Protein AF-A0A3C0GD48-F1 (afdb_monomer)

Structure (mmCIF, N/CA/C/O backbone):
data_AF-A0A3C0GD48-F1
#
_entry.id   AF-A0A3C0GD48-F1
#
loop_
_atom_site.group_PDB
_atom_site.id
_atom_site.type_symbol
_atom_site.label_atom_id
_atom_site.label_alt_id
_atom_site.label_comp_id
_atom_site.label_asym_id
_atom_site.label_entity_id
_atom_site.label_seq_id
_atom_site.pdbx_PDB_ins_code
_atom_site.Cartn_x
_atom_site.Cartn_y
_atom_site.Cartn_z
_atom_site.occupancy
_atom_site.B_iso_or_equiv
_atom_site.auth_seq_id
_atom_site.auth_comp_id
_atom_site.auth_asym_id
_atom_site.auth_atom_id
_atom_site.pdbx_PDB_model_num
ATOM 1 N N . PHE A 1 1 ? -8.382 -28.183 21.526 1.00 62.62 1 PHE A N 1
ATOM 2 C CA . PHE A 1 1 ? -8.428 -29.283 20.544 1.00 62.62 1 PHE A CA 1
ATOM 3 C C . PHE A 1 1 ? -9.349 -28.889 19.391 1.00 62.62 1 PHE A C 1
ATOM 5 O O . PHE A 1 1 ? -8.840 -28.713 18.294 1.00 62.62 1 PHE A O 1
ATOM 12 N N . GLU A 1 2 ? -10.616 -28.561 19.672 1.00 75.81 2 GLU A N 1
ATOM 13 C CA . GLU A 1 2 ? -11.624 -28.081 18.698 1.00 75.81 2 GLU A CA 1
ATOM 14 C C . GLU A 1 2 ? -11.234 -26.837 17.870 1.00 75.81 2 GLU A C 1
ATOM 16 O O . GLU A 1 2 ? -11.480 -26.785 16.671 1.00 75.81 2 GLU A O 1
ATOM 21 N N . GLU A 1 3 ? -10.543 -25.851 18.458 1.00 70.19 3 GLU A N 1
ATOM 22 C CA . GLU A 1 3 ? -10.067 -24.643 17.744 1.00 70.19 3 GLU A CA 1
ATOM 23 C C . GLU A 1 3 ? -9.173 -24.933 16.521 1.00 70.19 3 GLU A C 1
ATOM 25 O O . GLU A 1 3 ? -9.080 -24.110 15.616 1.00 70.19 3 GLU A O 1
ATOM 30 N N . ARG A 1 4 ? -8.518 -26.103 16.458 1.00 65.56 4 ARG A N 1
ATOM 31 C CA . ARG A 1 4 ? -7.672 -26.491 15.312 1.00 65.56 4 ARG A CA 1
ATOM 32 C C . ARG A 1 4 ? -8.485 -26.863 14.072 1.00 65.56 4 ARG A C 1
ATOM 34 O O . ARG A 1 4 ? -7.939 -26.845 12.975 1.00 65.56 4 ARG A O 1
ATOM 41 N N . PHE A 1 5 ? -9.758 -27.203 14.261 1.00 70.31 5 PHE A N 1
ATOM 42 C CA . PHE A 1 5 ? -10.674 -27.625 13.205 1.00 70.31 5 PHE A CA 1
ATOM 43 C C . PHE A 1 5 ? -11.590 -26.489 12.740 1.00 70.31 5 PHE A C 1
ATOM 45 O O . PHE A 1 5 ? -12.330 -26.658 11.774 1.00 70.31 5 PHE A O 1
ATOM 52 N N . LYS A 1 6 ? -11.523 -25.311 13.380 1.00 71.25 6 LYS A N 1
ATOM 53 C CA . LYS A 1 6 ? -12.196 -24.116 12.870 1.00 71.25 6 LYS A CA 1
ATOM 54 C C . LYS A 1 6 ? -11.474 -23.646 11.601 1.00 71.25 6 LYS A C 1
ATOM 56 O O . LYS A 1 6 ? -10.276 -23.351 11.671 1.00 71.25 6 LYS A O 1
ATOM 61 N N . PRO A 1 7 ? -12.160 -23.557 10.449 1.00 64.62 7 PRO A N 1
ATOM 62 C CA . PRO A 1 7 ? -11.534 -23.093 9.222 1.00 64.62 7 PRO A CA 1
ATOM 63 C C . PRO A 1 7 ? -11.051 -21.650 9.406 1.00 64.62 7 PRO A C 1
ATOM 65 O O . PRO A 1 7 ? -11.834 -20.736 9.665 1.00 64.62 7 PRO A O 1
ATOM 68 N N . LYS A 1 8 ? -9.736 -21.441 9.292 1.00 65.75 8 LYS A N 1
ATOM 69 C CA . LYS A 1 8 ? -9.149 -20.101 9.241 1.00 65.75 8 LYS A CA 1
ATOM 70 C C . LYS A 1 8 ? -9.204 -19.613 7.806 1.00 65.75 8 LYS A C 1
ATOM 72 O O . LYS A 1 8 ? -8.362 -19.973 6.987 1.00 65.75 8 LYS A O 1
ATOM 77 N N . PHE A 1 9 ? -10.213 -18.809 7.507 1.00 78.56 9 PHE A N 1
ATOM 78 C CA . PHE A 1 9 ? -10.343 -18.201 6.194 1.00 78.56 9 PHE A CA 1
ATOM 79 C C . PHE A 1 9 ? -9.390 -17.019 6.054 1.00 78.56 9 PHE A C 1
ATOM 81 O O . PHE A 1 9 ? -9.262 -16.180 6.947 1.00 78.56 9 PHE A O 1
ATOM 88 N N . ARG A 1 10 ? -8.733 -16.956 4.899 1.00 88.25 10 ARG A N 1
ATOM 89 C CA . ARG A 1 10 ? -7.804 -15.885 4.550 1.00 88.25 10 ARG A CA 1
ATOM 90 C C . ARG A 1 10 ? -8.502 -14.532 4.373 1.00 88.25 10 ARG A C 1
ATOM 92 O O . ARG A 1 10 ? -7.868 -13.512 4.613 1.00 88.25 10 ARG A O 1
ATOM 99 N N . ASN A 1 11 ? -9.786 -14.534 3.999 1.00 91.69 11 ASN A N 1
ATOM 100 C CA . ASN A 1 11 ? -10.613 -13.349 3.724 1.00 91.69 11 ASN A CA 1
ATOM 101 C C . ASN A 1 11 ? -9.833 -12.264 2.961 1.00 91.69 11 ASN A C 1
ATOM 103 O O . ASN A 1 11 ? -9.583 -11.195 3.526 1.00 91.69 11 ASN A O 1
ATOM 107 N N . PRO A 1 12 ? -9.362 -12.582 1.743 1.00 94.44 12 PRO A N 1
ATOM 108 C CA . PRO A 1 12 ? -8.548 -11.667 0.962 1.00 94.44 12 PRO A CA 1
ATOM 109 C C . PRO A 1 12 ? -9.347 -10.439 0.523 1.00 94.44 12 PRO A C 1
ATOM 111 O O . PRO A 1 12 ? -10.554 -10.533 0.322 1.00 94.44 12 PRO A O 1
ATOM 114 N N . LEU A 1 13 ? -8.648 -9.310 0.397 1.00 97.31 13 LEU A N 1
ATOM 115 C CA . LEU A 1 13 ? -9.149 -8.095 -0.242 1.00 97.31 13 LEU A CA 1
ATOM 116 C C . LEU A 1 13 ? -8.590 -8.002 -1.656 1.00 97.31 13 LEU A C 1
ATOM 118 O O . LEU A 1 13 ? -7.372 -8.152 -1.832 1.00 97.31 13 LEU A O 1
ATOM 122 N N . THR A 1 14 ? -9.462 -7.715 -2.623 1.00 97.94 14 THR A N 1
ATOM 123 C CA . THR A 1 14 ? -9.112 -7.587 -4.041 1.00 97.94 14 THR A CA 1
ATOM 124 C C . THR A 1 14 ? -8.002 -6.563 -4.250 1.00 97.94 14 THR A C 1
ATOM 126 O O . THR A 1 14 ? -7.945 -5.508 -3.613 1.00 97.94 14 THR A O 1
ATOM 129 N N . THR A 1 15 ? -7.099 -6.868 -5.179 1.00 97.62 15 THR A N 1
ATOM 130 C CA . THR A 1 15 ? -6.137 -5.891 -5.697 1.00 97.62 15 THR A CA 1
ATOM 131 C C . THR A 1 15 ? -6.760 -4.947 -6.722 1.00 97.62 15 THR A C 1
ATOM 133 O O . THR A 1 15 ? -6.123 -3.963 -7.083 1.00 97.62 15 THR A O 1
ATOM 136 N N . GLY A 1 16 ? -7.982 -5.229 -7.195 1.00 96.69 16 GLY A N 1
ATOM 137 C CA . GLY A 1 16 ? -8.631 -4.530 -8.310 1.00 96.69 16 GLY A CA 1
ATOM 138 C C . GLY A 1 16 ? -8.175 -5.036 -9.679 1.00 96.69 16 GLY A C 1
ATOM 139 O O . GLY A 1 16 ? -8.623 -4.547 -10.719 1.00 96.69 16 GLY A O 1
ATOM 140 N N . TRP A 1 17 ? -7.286 -6.030 -9.700 1.00 97.19 17 TRP A N 1
ATOM 141 C CA . TRP A 1 17 ? -6.705 -6.604 -10.903 1.00 97.19 17 TRP A CA 1
ATOM 142 C C . TRP A 1 17 ? -7.050 -8.087 -10.988 1.00 97.19 17 TRP A C 1
ATOM 144 O O . TRP A 1 17 ? -6.350 -8.922 -10.421 1.00 97.19 17 TRP A O 1
ATOM 154 N N . GLY A 1 18 ? -8.092 -8.429 -11.751 1.00 95.31 18 GLY A N 1
ATOM 155 C CA . GLY A 1 18 ? -8.632 -9.795 -11.806 1.00 95.31 18 GLY A CA 1
ATOM 156 C C . GLY A 1 18 ? -7.588 -10.885 -12.079 1.00 95.31 18 GLY A C 1
ATOM 157 O O . GLY A 1 18 ? -7.575 -11.907 -11.401 1.00 95.31 18 GLY A O 1
ATOM 158 N N . ASP A 1 19 ? -6.647 -10.656 -12.998 1.00 94.38 19 ASP A N 1
ATOM 159 C CA . ASP A 1 19 ? -5.568 -11.615 -13.282 1.00 94.38 19 ASP A CA 1
ATOM 160 C C . ASP A 1 19 ? -4.627 -11.842 -12.085 1.00 94.38 19 ASP A C 1
ATOM 162 O O . ASP A 1 19 ? -4.142 -12.957 -11.872 1.00 94.38 19 ASP A O 1
ATOM 166 N N . ILE A 1 20 ? -4.368 -10.798 -11.294 1.00 95.88 20 ILE A N 1
ATOM 167 C CA . ILE A 1 20 ? -3.546 -10.883 -10.082 1.00 95.88 20 ILE A CA 1
ATOM 168 C C . ILE A 1 20 ? -4.358 -11.490 -8.933 1.00 95.88 20 ILE A C 1
ATOM 170 O O . ILE A 1 20 ? -3.842 -12.330 -8.194 1.00 95.88 20 ILE A O 1
ATOM 174 N N . ASP A 1 21 ? -5.639 -11.153 -8.811 1.00 96.38 21 ASP A N 1
ATOM 175 C CA . ASP A 1 21 ? -6.534 -11.765 -7.830 1.00 96.38 21 ASP A CA 1
ATOM 176 C C . ASP A 1 21 ? -6.693 -13.266 -8.079 1.00 96.38 21 ASP A C 1
ATOM 178 O O . ASP A 1 21 ? -6.652 -14.047 -7.135 1.00 96.38 21 ASP A O 1
ATOM 182 N N . ASN A 1 22 ? -6.753 -13.705 -9.337 1.00 94.56 22 ASN A N 1
ATOM 183 C CA . ASN A 1 22 ? -6.833 -15.123 -9.689 1.00 94.56 22 ASN A CA 1
ATOM 184 C C . ASN A 1 22 ? -5.637 -15.925 -9.155 1.00 94.56 22 ASN A C 1
ATOM 186 O O . ASN A 1 22 ? -5.813 -16.980 -8.548 1.00 94.56 22 ASN A O 1
ATOM 190 N N . ILE A 1 23 ? -4.411 -15.422 -9.333 1.00 93.94 23 ILE A N 1
ATOM 191 C CA . ILE A 1 23 ? -3.198 -16.116 -8.860 1.00 93.94 23 ILE A CA 1
ATOM 192 C C . ILE A 1 23 ? -2.978 -15.966 -7.354 1.00 93.94 23 ILE A C 1
ATOM 194 O O . ILE A 1 23 ? -2.245 -16.749 -6.753 1.00 93.94 23 ILE A O 1
ATOM 198 N N . THR A 1 24 ? -3.584 -14.951 -6.743 1.00 94.12 24 THR A N 1
ATOM 199 C CA . THR A 1 24 ? -3.534 -14.724 -5.300 1.00 94.12 24 THR A CA 1
ATOM 200 C C . THR A 1 24 ? -4.777 -15.254 -4.602 1.00 94.12 24 THR A C 1
ATOM 202 O O . THR A 1 24 ? -4.915 -15.010 -3.418 1.00 94.12 24 THR A O 1
ATOM 205 N N . GLY A 1 25 ? -5.687 -15.978 -5.259 1.00 92.31 25 GLY A N 1
ATOM 206 C CA . GLY A 1 25 ? -6.892 -16.518 -4.619 1.00 92.31 25 GLY A CA 1
ATOM 207 C C . GLY A 1 25 ? -7.832 -15.454 -4.035 1.00 92.31 25 GLY A C 1
ATOM 208 O O . GLY A 1 25 ? -8.402 -15.682 -2.971 1.00 92.31 25 GLY A O 1
ATOM 209 N N . GLY A 1 26 ? -7.964 -14.307 -4.703 1.00 93.75 26 GLY A N 1
ATOM 210 C CA . GLY A 1 26 ? -8.869 -13.207 -4.352 1.00 93.75 26 GLY A CA 1
ATOM 211 C C . GLY A 1 26 ? -8.190 -11.932 -3.841 1.00 93.75 26 GLY A C 1
ATOM 212 O O . GLY A 1 26 ? -8.888 -11.036 -3.385 1.00 93.75 26 GLY A O 1
ATOM 213 N N . GLY A 1 27 ? -6.856 -11.846 -3.878 1.00 96.50 27 GLY A N 1
ATOM 214 C CA . GLY A 1 27 ? -6.088 -10.677 -3.439 1.00 96.50 27 GLY A CA 1
ATOM 215 C C . GLY A 1 27 ? -5.260 -10.926 -2.173 1.00 96.50 27 GLY A C 1
ATOM 216 O O . GLY A 1 27 ? -4.761 -12.036 -1.962 1.00 96.50 27 GLY A O 1
ATOM 217 N N . LEU A 1 28 ? -5.061 -9.903 -1.332 1.00 97.69 28 LEU A N 1
ATOM 218 C CA . LEU A 1 28 ? -4.213 -10.001 -0.131 1.00 97.69 28 LEU A CA 1
ATOM 219 C C . LEU A 1 28 ? -5.033 -10.339 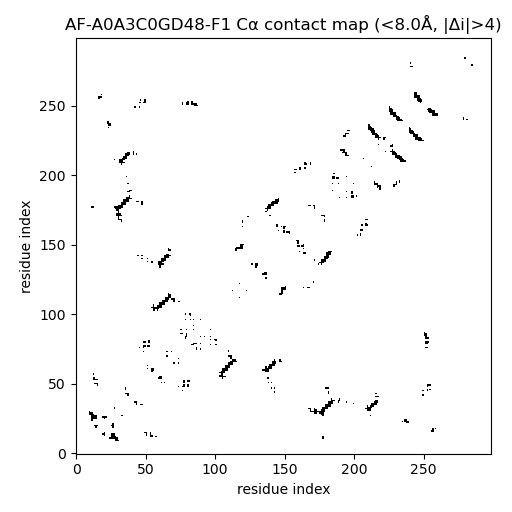1.118 1.00 97.69 28 LEU A C 1
ATOM 221 O O . LEU A 1 28 ? -5.990 -9.651 1.461 1.00 97.69 28 LEU A O 1
ATOM 225 N N . GLY A 1 29 ? -4.628 -11.398 1.811 1.00 96.38 29 GLY A N 1
ATOM 226 C CA . GLY A 1 29 ? -5.294 -11.954 2.980 1.00 96.38 29 GLY A CA 1
ATOM 227 C C . GLY A 1 29 ? -5.144 -11.145 4.261 1.00 96.38 29 GLY A C 1
ATOM 228 O O . GLY A 1 29 ? -4.203 -10.373 4.451 1.00 96.38 29 GLY A O 1
ATOM 229 N N . LYS A 1 30 ? -6.040 -11.413 5.212 1.00 95.62 30 LYS A N 1
ATOM 230 C CA . LYS A 1 30 ? -5.834 -11.051 6.616 1.00 95.62 30 LYS A CA 1
ATOM 231 C C . LYS A 1 30 ? -4.554 -11.682 7.134 1.00 95.62 30 LYS A C 1
ATOM 233 O O . LYS A 1 30 ? -4.262 -12.839 6.832 1.00 95.62 30 LYS A O 1
ATOM 238 N N . SER A 1 31 ? -3.840 -10.949 7.985 1.00 96.00 31 SER A N 1
ATOM 239 C CA . SER A 1 31 ? -2.562 -11.414 8.516 1.00 96.00 31 SER A CA 1
ATOM 240 C C . SER A 1 31 ? -1.547 -11.685 7.412 1.00 96.00 31 SER A C 1
ATOM 242 O O . SER A 1 31 ? -0.773 -12.622 7.540 1.00 96.00 31 SER A O 1
ATOM 244 N N . GLU A 1 32 ? -1.542 -10.902 6.333 1.00 97.12 32 GLU A N 1
ATOM 245 C CA . GLU A 1 32 ? -0.528 -10.968 5.278 1.00 97.12 32 GLU A CA 1
ATOM 246 C C . GLU A 1 32 ? 0.117 -9.602 5.057 1.00 97.12 32 GLU A C 1
ATOM 248 O O . GLU A 1 32 ? -0.478 -8.561 5.343 1.00 97.12 32 GLU A O 1
ATOM 253 N N . LEU A 1 33 ? 1.362 -9.624 4.584 1.00 97.56 33 LEU A N 1
ATOM 254 C CA . LEU A 1 33 ? 2.123 -8.443 4.196 1.00 97.56 33 LEU A CA 1
ATOM 255 C C . LEU A 1 33 ? 2.364 -8.457 2.686 1.00 97.56 33 LEU A C 1
ATOM 257 O O . LEU A 1 33 ? 3.066 -9.331 2.169 1.00 97.56 33 LEU A O 1
ATOM 261 N N . GLY A 1 34 ? 1.812 -7.458 2.005 1.00 97.25 34 GLY A N 1
ATOM 262 C CA . GLY A 1 34 ? 2.058 -7.174 0.600 1.00 97.25 34 GLY A CA 1
ATOM 263 C C . GLY A 1 34 ? 3.087 -6.058 0.422 1.00 97.25 34 GLY A C 1
ATOM 264 O O . GLY A 1 34 ? 3.049 -5.047 1.129 1.00 97.25 34 GLY A O 1
ATOM 265 N N . VAL A 1 35 ? 4.009 -6.221 -0.527 1.00 95.50 35 VAL A N 1
ATOM 266 C CA . VAL A 1 35 ? 5.072 -5.243 -0.803 1.00 95.50 35 VAL A CA 1
ATOM 267 C C . VAL A 1 35 ? 5.097 -4.869 -2.280 1.00 95.50 35 VAL A C 1
ATOM 269 O O . VAL A 1 35 ? 5.270 -5.723 -3.150 1.00 95.50 35 VAL A O 1
ATOM 272 N N . VAL A 1 36 ? 4.987 -3.567 -2.545 1.00 94.56 36 VAL A N 1
ATOM 273 C CA . VAL A 1 36 ? 5.149 -2.973 -3.876 1.00 94.56 36 VAL A CA 1
ATOM 274 C C . VAL A 1 36 ? 6.575 -2.468 -4.035 1.00 94.56 36 VAL A C 1
ATOM 276 O O . VAL A 1 36 ? 7.013 -1.574 -3.312 1.00 94.56 36 VAL A O 1
ATOM 279 N N . ILE A 1 37 ? 7.313 -2.989 -5.006 1.00 91.88 37 ILE A N 1
ATOM 280 C CA . ILE A 1 37 ? 8.680 -2.540 -5.271 1.00 91.88 37 ILE A CA 1
ATOM 281 C C . ILE A 1 37 ? 8.705 -1.688 -6.533 1.00 91.88 37 ILE A C 1
ATOM 283 O O . ILE A 1 37 ? 8.339 -2.149 -7.606 1.00 91.88 37 ILE A O 1
ATOM 287 N N . ALA A 1 38 ? 9.162 -0.442 -6.450 1.00 89.31 38 ALA A N 1
ATOM 288 C CA . ALA A 1 38 ? 9.305 0.369 -7.659 1.00 89.31 38 ALA A CA 1
ATOM 289 C C . ALA A 1 38 ? 10.412 1.423 -7.530 1.00 89.31 38 ALA A C 1
ATOM 291 O O . ALA A 1 38 ? 10.677 1.923 -6.426 1.00 89.31 38 ALA A O 1
ATOM 292 N N . PRO A 1 39 ? 11.032 1.839 -8.645 1.00 85.56 39 PRO A N 1
ATOM 293 C CA . PRO A 1 39 ? 11.998 2.920 -8.637 1.00 85.56 39 PRO A CA 1
ATOM 294 C C . PRO A 1 39 ? 11.311 4.248 -8.300 1.00 85.56 39 PRO A C 1
ATOM 296 O O . PRO A 1 39 ? 10.079 4.380 -8.236 1.00 85.56 39 PRO A O 1
ATOM 299 N N . THR A 1 40 ? 12.110 5.265 -8.004 1.00 82.38 40 THR A N 1
ATOM 300 C CA . THR A 1 40 ? 11.603 6.625 -7.793 1.00 82.38 40 THR A CA 1
ATOM 301 C C . THR A 1 40 ? 10.888 7.121 -9.051 1.00 82.38 40 THR A C 1
ATOM 303 O O . THR A 1 40 ? 11.334 6.884 -10.171 1.00 82.38 40 THR A O 1
ATOM 306 N N . GLY A 1 41 ? 9.731 7.763 -8.877 1.00 81.38 41 GLY A N 1
ATOM 307 C CA . GLY A 1 41 ? 8.925 8.252 -9.999 1.00 81.38 41 GLY A CA 1
ATOM 308 C C . GLY A 1 41 ? 8.194 7.172 -10.812 1.00 81.38 41 GLY A C 1
ATOM 309 O O . GLY A 1 41 ? 7.688 7.488 -11.885 1.00 81.38 41 GLY A O 1
ATOM 310 N N . ALA A 1 42 ? 8.120 5.923 -10.334 1.00 82.50 42 ALA A N 1
ATOM 311 C CA . ALA A 1 42 ? 7.260 4.868 -10.896 1.00 82.50 42 ALA A CA 1
ATOM 312 C C . ALA A 1 42 ? 5.897 4.750 -10.181 1.00 82.50 42 ALA A C 1
ATOM 314 O O . ALA A 1 42 ? 5.251 3.712 -10.241 1.00 82.50 42 ALA A O 1
ATOM 315 N N . ALA A 1 43 ? 5.470 5.821 -9.499 1.00 86.44 43 ALA A N 1
ATOM 316 C CA . ALA A 1 43 ? 4.137 5.958 -8.909 1.00 86.44 43 ALA A CA 1
ATOM 317 C C . ALA A 1 43 ? 3.790 4.961 -7.771 1.00 86.44 43 ALA A C 1
ATOM 319 O O . ALA A 1 43 ? 2.641 4.562 -7.625 1.00 86.44 43 ALA A O 1
ATOM 320 N N . LYS A 1 44 ? 4.758 4.607 -6.905 1.00 91.94 44 LYS A N 1
ATOM 321 C CA . LYS A 1 44 ? 4.552 3.721 -5.729 1.00 91.94 44 LYS A CA 1
ATOM 322 C C . LYS A 1 44 ? 3.340 4.100 -4.877 1.00 91.94 44 LYS A C 1
ATOM 324 O O . LYS A 1 44 ? 2.459 3.277 -4.664 1.00 91.94 44 LYS A O 1
ATOM 329 N N . SER A 1 45 ? 3.281 5.355 -4.438 1.00 94.44 45 SER A N 1
ATOM 330 C CA . SER A 1 45 ? 2.177 5.862 -3.624 1.00 94.44 45 SER A CA 1
ATOM 331 C C . SER A 1 45 ? 0.832 5.754 -4.341 1.00 94.44 45 SER A C 1
ATOM 333 O O . SER A 1 45 ? -0.172 5.468 -3.709 1.00 94.44 45 SER A O 1
ATOM 335 N N . MET A 1 46 ? 0.798 5.940 -5.666 1.00 96.44 46 MET A N 1
ATOM 336 C CA . MET A 1 46 ? -0.426 5.787 -6.464 1.00 96.44 46 MET A CA 1
ATOM 337 C C . MET A 1 46 ? -0.873 4.327 -6.544 1.00 96.44 46 MET A C 1
ATOM 339 O O . MET A 1 46 ? -2.063 4.055 -6.471 1.00 96.44 46 MET A O 1
ATOM 343 N N . VAL A 1 47 ? 0.068 3.382 -6.620 1.00 97.81 47 VAL A N 1
ATOM 344 C CA . VAL A 1 47 ? -0.241 1.948 -6.520 1.00 97.81 47 VAL A CA 1
ATOM 345 C C . VAL A 1 47 ? -0.820 1.612 -5.145 1.00 97.81 47 VAL A C 1
ATOM 347 O O . VAL A 1 47 ? -1.821 0.908 -5.059 1.00 97.81 47 VAL A O 1
ATOM 350 N N . LEU A 1 48 ? -0.236 2.141 -4.066 1.00 98.31 48 LEU A N 1
ATOM 351 C CA . LEU A 1 48 ? -0.772 1.956 -2.714 1.00 98.31 48 LEU A CA 1
ATOM 352 C C . LEU A 1 48 ? -2.167 2.583 -2.555 1.00 98.31 48 LEU A C 1
ATOM 354 O O . LEU A 1 48 ? -3.042 1.961 -1.962 1.00 98.31 48 LEU A O 1
ATOM 358 N N . VAL A 1 49 ? -2.394 3.775 -3.115 1.00 98.50 49 VAL A N 1
ATOM 359 C CA . VAL A 1 49 ? -3.718 4.419 -3.154 1.00 98.50 49 VAL A CA 1
ATOM 360 C C . VAL A 1 49 ? -4.720 3.574 -3.937 1.00 98.50 49 VAL A C 1
ATOM 362 O O . VAL A 1 49 ? -5.836 3.395 -3.466 1.00 98.50 49 VAL A O 1
ATOM 365 N N . HIS A 1 50 ? -4.331 3.008 -5.081 1.00 98.56 50 HIS A N 1
ATOM 366 C CA . HIS A 1 50 ? -5.191 2.107 -5.847 1.00 98.56 50 HIS A CA 1
ATOM 367 C C . HIS A 1 50 ? -5.610 0.886 -5.023 1.00 98.56 50 HIS A C 1
ATOM 369 O O . HIS A 1 50 ? -6.794 0.589 -4.928 1.00 98.56 50 HIS A O 1
ATOM 375 N N . LEU A 1 51 ? -4.660 0.210 -4.372 1.00 98.56 51 LEU A N 1
ATOM 376 C CA . LEU A 1 51 ? -4.960 -0.938 -3.509 1.00 98.56 51 LEU A CA 1
ATOM 377 C C . LEU A 1 51 ? -5.868 -0.540 -2.336 1.00 98.56 51 LEU A C 1
ATOM 379 O O . LEU A 1 51 ? -6.815 -1.250 -2.005 1.00 98.56 51 LEU A O 1
ATOM 383 N N . GLY A 1 52 ? -5.620 0.625 -1.734 1.00 98.62 52 GLY A N 1
ATOM 384 C CA . GLY A 1 52 ? -6.485 1.168 -0.695 1.00 98.62 52 GLY A CA 1
ATOM 385 C C . GLY A 1 52 ? -7.891 1.490 -1.204 1.00 98.62 52 GLY A C 1
ATOM 386 O O . GLY A 1 52 ? -8.858 1.219 -0.502 1.00 98.62 52 GLY A O 1
ATOM 387 N N . SER A 1 53 ? -8.035 2.034 -2.416 1.00 98.50 53 SER A N 1
ATOM 388 C CA . SER A 1 53 ? -9.345 2.387 -2.972 1.00 98.50 53 SER A CA 1
ATOM 389 C C 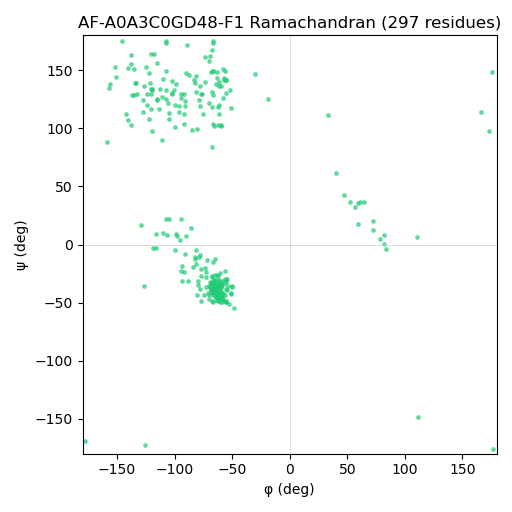. SER A 1 53 ? -10.193 1.147 -3.239 1.00 98.50 53 SER A C 1
ATOM 391 O O . SER A 1 53 ? -11.403 1.195 -3.035 1.00 98.50 53 SER A O 1
ATOM 393 N N . GLN A 1 54 ? -9.571 0.012 -3.576 1.00 98.44 54 GLN A N 1
ATOM 394 C CA . GLN A 1 54 ? -10.266 -1.277 -3.620 1.00 98.44 54 GLN A CA 1
ATOM 395 C C . GLN A 1 54 ? -10.757 -1.712 -2.236 1.00 98.44 54 GLN A C 1
ATOM 397 O O . GLN A 1 54 ? -11.907 -2.113 -2.088 1.00 98.44 54 GLN A O 1
ATOM 402 N N . GLY A 1 55 ? -9.929 -1.550 -1.198 1.00 98.25 55 GLY A N 1
ATOM 403 C CA . GLY A 1 55 ? -10.347 -1.792 0.185 1.00 98.25 55 GLY A CA 1
ATOM 404 C C . GLY A 1 55 ? -11.547 -0.933 0.602 1.00 98.25 55 GLY A C 1
ATOM 405 O O . GLY A 1 55 ? -12.474 -1.442 1.229 1.00 98.25 55 GLY A O 1
ATOM 406 N N . LEU A 1 56 ? -11.566 0.347 0.217 1.00 98.44 56 LEU A N 1
ATOM 407 C CA . LEU A 1 56 ? -12.704 1.240 0.468 1.00 98.44 56 LEU A CA 1
ATOM 408 C C . LEU A 1 56 ? -13.967 0.772 -0.268 1.00 98.44 56 LEU A C 1
ATOM 410 O O . LEU A 1 56 ? -15.033 0.701 0.339 1.00 98.44 56 LEU A O 1
ATOM 414 N N . LYS A 1 57 ? -13.838 0.392 -1.544 1.00 97.62 57 LYS A N 1
ATOM 415 C CA . LYS A 1 57 ? -14.938 -0.146 -2.363 1.00 97.62 57 LYS A CA 1
ATOM 416 C C . LYS A 1 57 ? -15.496 -1.469 -1.819 1.00 97.62 57 LYS A C 1
ATOM 418 O O . LYS A 1 57 ? -16.670 -1.750 -2.014 1.00 97.62 57 LYS A O 1
ATOM 423 N N . GLU A 1 58 ? -14.698 -2.247 -1.085 1.00 97.19 58 GLU A N 1
ATOM 424 C CA . GLU A 1 58 ? -15.138 -3.441 -0.339 1.00 97.19 58 GLU A CA 1
ATOM 425 C C . GLU A 1 58 ? -15.685 -3.145 1.082 1.00 97.19 58 GLU A C 1
ATOM 427 O O . GLU A 1 58 ? -15.791 -4.046 1.934 1.00 97.19 58 GLU A O 1
ATOM 432 N N . GLY A 1 59 ? -15.978 -1.879 1.388 1.00 97.69 59 GLY A N 1
ATOM 433 C CA . GLY A 1 59 ? -16.548 -1.470 2.672 1.00 97.69 59 GLY A CA 1
ATOM 434 C C . GLY A 1 59 ? -15.563 -1.541 3.842 1.00 97.69 59 GLY A C 1
ATOM 435 O O . GLY A 1 59 ? -15.970 -1.661 4.999 1.00 97.69 59 GLY A O 1
ATOM 436 N N . LYS A 1 60 ? -14.245 -1.543 3.590 1.00 98.19 60 LYS A N 1
ATOM 437 C CA . LYS A 1 60 ? -13.232 -1.638 4.655 1.00 98.19 60 LYS A CA 1
ATOM 438 C C . LYS A 1 60 ? -12.817 -0.265 5.167 1.00 98.19 60 LYS A C 1
ATOM 440 O O . LYS A 1 60 ? -12.708 0.700 4.416 1.00 98.19 60 LYS A O 1
ATOM 445 N N . THR A 1 61 ? -12.479 -0.201 6.454 1.00 98.56 61 THR A N 1
ATOM 446 C CA . THR A 1 61 ? -11.722 0.928 7.003 1.00 98.56 61 THR A CA 1
ATOM 447 C C . THR A 1 61 ? -10.256 0.807 6.594 1.00 98.56 61 THR A C 1
ATOM 449 O O . THR A 1 61 ? -9.551 -0.093 7.060 1.00 98.56 61 THR A O 1
ATOM 452 N N . VAL A 1 62 ? -9.786 1.714 5.745 1.00 98.81 62 VAL A N 1
ATOM 453 C CA . VAL A 1 62 ? -8.403 1.780 5.268 1.00 98.81 62 VAL A CA 1
ATOM 454 C C . VAL A 1 62 ? -7.645 2.835 6.063 1.00 98.81 62 VAL A C 1
ATOM 456 O O . VAL A 1 62 ? -7.995 4.014 6.048 1.00 98.81 62 VAL A O 1
ATOM 459 N N . VAL A 1 63 ? -6.577 2.423 6.747 1.00 98.88 63 VAL A N 1
ATOM 460 C CA . VAL A 1 63 ? -5.687 3.340 7.472 1.00 98.88 63 VAL A CA 1
ATOM 461 C C . VAL A 1 63 ? -4.390 3.498 6.688 1.00 98.88 63 VAL A C 1
ATOM 463 O O . VAL A 1 63 ? -3.581 2.573 6.636 1.00 98.88 63 VAL A O 1
ATOM 466 N N . HIS A 1 64 ? -4.189 4.665 6.078 1.00 98.88 64 HIS A N 1
ATOM 467 C CA . HIS A 1 64 ? -3.024 4.977 5.254 1.00 98.88 64 HIS A CA 1
ATOM 468 C C . HIS A 1 64 ? -2.063 5.896 6.014 1.00 98.88 64 HIS A C 1
ATOM 470 O O . HIS A 1 64 ? -2.356 7.064 6.266 1.00 98.88 64 HIS A O 1
ATOM 476 N N . TYR A 1 65 ? -0.884 5.383 6.350 1.00 98.69 65 TYR A N 1
ATOM 477 C CA . TYR A 1 65 ? 0.207 6.156 6.932 1.00 98.69 65 TYR A CA 1
ATOM 478 C C . TYR A 1 65 ? 1.119 6.693 5.837 1.00 98.69 65 TYR A C 1
ATOM 480 O O . TYR A 1 65 ? 1.724 5.905 5.116 1.00 98.69 65 TYR A O 1
ATOM 488 N N . THR A 1 66 ? 1.250 8.012 5.741 1.00 97.88 66 THR A N 1
ATOM 489 C CA . THR A 1 66 ? 2.173 8.671 4.808 1.00 97.88 66 THR A CA 1
ATOM 490 C C . THR A 1 66 ? 3.349 9.266 5.570 1.00 97.88 66 THR A C 1
ATOM 492 O O . THR A 1 66 ? 3.164 9.895 6.616 1.00 97.88 66 THR A O 1
ATOM 495 N N . LEU A 1 67 ? 4.563 9.015 5.072 1.00 95.50 67 LEU A N 1
ATOM 496 C CA . LEU A 1 67 ? 5.816 9.482 5.677 1.00 95.50 67 LEU A CA 1
ATOM 497 C C . LEU A 1 67 ? 6.610 10.466 4.806 1.00 95.50 67 LEU A C 1
ATOM 499 O O . LEU A 1 67 ? 7.677 10.933 5.215 1.00 95.50 67 LEU A O 1
ATOM 503 N N . GLU A 1 68 ? 6.120 10.734 3.599 1.00 90.94 68 GLU A N 1
ATOM 504 C CA . GLU A 1 68 ? 6.793 11.554 2.583 1.00 90.94 68 GLU A CA 1
ATOM 505 C C . GLU A 1 68 ? 5.894 12.685 2.071 1.00 90.94 68 GLU A C 1
ATOM 507 O O . GLU A 1 68 ? 6.377 13.781 1.801 1.00 90.94 68 GLU A O 1
ATOM 512 N N . LEU A 1 69 ? 4.588 12.430 1.956 1.00 93.88 69 LEU A N 1
ATOM 513 C CA . LEU A 1 69 ? 3.610 13.372 1.417 1.00 93.88 69 LEU A CA 1
ATOM 514 C C . LEU A 1 69 ? 2.603 13.799 2.480 1.00 93.88 69 LEU A C 1
ATOM 516 O O . LEU A 1 69 ? 2.335 13.051 3.421 1.00 93.88 69 LEU A O 1
ATOM 520 N N . GLN A 1 70 ? 2.010 14.972 2.273 1.00 96.69 70 GLN A N 1
ATOM 521 C CA . GLN A 1 70 ? 0.943 15.473 3.130 1.00 96.69 70 GLN A CA 1
ATOM 522 C C . GLN A 1 70 ? -0.295 14.574 3.071 1.00 96.69 70 GLN A C 1
ATOM 524 O O . GLN A 1 70 ? -0.606 13.990 2.026 1.00 96.69 70 GLN A O 1
ATOM 529 N N . ASP A 1 71 ? -1.023 14.491 4.181 1.00 96.62 71 ASP A N 1
ATOM 530 C CA . ASP A 1 71 ? -2.264 13.715 4.263 1.00 96.62 71 ASP A CA 1
ATOM 531 C C . ASP A 1 71 ? -3.309 14.130 3.211 1.00 96.62 71 ASP A C 1
ATOM 533 O O . ASP A 1 71 ? -3.875 13.271 2.533 1.00 96.62 71 ASP A O 1
ATOM 537 N N . THR A 1 72 ? -3.493 15.432 2.999 1.00 96.44 72 THR A N 1
ATOM 538 C CA . THR A 1 72 ? -4.401 16.014 1.998 1.00 96.44 72 THR A CA 1
ATOM 539 C C . THR A 1 72 ? -4.044 15.610 0.568 1.00 96.44 72 THR A C 1
ATOM 541 O O . THR A 1 72 ? -4.934 15.319 -0.231 1.00 96.44 72 THR A O 1
ATOM 544 N N . VAL A 1 73 ? -2.752 15.510 0.241 1.00 96.75 73 VAL A N 1
ATOM 545 C CA . VAL A 1 73 ? -2.281 15.059 -1.081 1.00 96.75 73 VAL A CA 1
ATOM 546 C C . VAL A 1 73 ? -2.638 13.593 -1.310 1.00 96.75 73 VAL A C 1
ATOM 548 O O . VAL A 1 73 ? -3.030 13.214 -2.413 1.00 96.75 73 VAL A O 1
ATOM 551 N N . ILE A 1 74 ? -2.512 12.755 -0.280 1.00 97.88 74 ILE A N 1
ATOM 552 C CA . ILE A 1 74 ? -2.904 11.346 -0.366 1.00 97.88 74 ILE A CA 1
ATOM 553 C C . ILE A 1 74 ? -4.426 11.209 -0.450 1.00 97.88 74 ILE A C 1
ATOM 555 O O . ILE A 1 74 ? -4.895 10.455 -1.297 1.00 97.88 74 ILE A O 1
ATOM 559 N N . ALA A 1 75 ? -5.191 11.954 0.354 1.00 97.50 75 ALA A N 1
ATOM 560 C CA . ALA A 1 75 ? -6.654 11.962 0.294 1.00 97.50 75 ALA A CA 1
ATOM 561 C C . ALA A 1 75 ? -7.156 12.348 -1.108 1.00 97.50 75 ALA A C 1
ATOM 563 O O . ALA A 1 75 ? -7.878 11.581 -1.730 1.00 97.50 75 ALA A O 1
ATOM 564 N N . THR A 1 76 ? -6.619 13.428 -1.681 1.00 97.31 76 THR A N 1
ATOM 565 C CA . THR A 1 76 ? -6.941 13.872 -3.050 1.00 97.31 76 THR A CA 1
ATOM 566 C C . THR A 1 76 ? -6.659 12.786 -4.100 1.00 97.31 76 THR A C 1
ATOM 568 O O . THR A 1 76 ? -7.371 12.655 -5.095 1.00 97.31 76 THR A O 1
ATOM 571 N N . ARG A 1 77 ? -5.623 11.959 -3.896 1.00 97.88 77 ARG A N 1
ATOM 572 C CA . ARG A 1 77 ? -5.348 10.813 -4.777 1.00 97.88 77 ARG A CA 1
ATOM 573 C C . ARG A 1 77 ? -6.372 9.698 -4.639 1.00 97.88 77 ARG A C 1
ATOM 575 O O . ARG A 1 77 ? -6.652 9.054 -5.644 1.00 97.88 77 ARG A O 1
ATOM 582 N N . TYR A 1 78 ? -6.900 9.449 -3.443 1.00 98.31 78 TYR A N 1
ATOM 583 C CA . TYR A 1 78 ? -8.011 8.515 -3.274 1.00 98.31 78 TYR A CA 1
ATOM 584 C C . TYR A 1 78 ? -9.251 9.020 -3.996 1.00 98.31 78 TYR A C 1
ATOM 586 O O . TYR A 1 78 ? -9.822 8.266 -4.778 1.00 98.31 78 TYR A O 1
ATOM 594 N N . ASP A 1 79 ? -9.592 10.292 -3.804 1.00 97.75 79 ASP A N 1
ATOM 595 C CA . ASP A 1 79 ? -10.739 10.934 -4.442 1.00 97.75 79 ASP A CA 1
ATOM 596 C C . ASP A 1 79 ? -10.650 10.796 -5.969 1.00 97.75 79 ASP A C 1
ATOM 598 O O . ASP A 1 79 ? -11.559 10.279 -6.618 1.00 97.75 79 ASP A O 1
ATOM 602 N N . SER A 1 80 ? -9.490 11.137 -6.533 1.00 97.94 80 SER A N 1
ATOM 603 C CA . SER A 1 80 ? -9.190 10.992 -7.959 1.00 97.94 80 SER A CA 1
ATOM 604 C C . SER A 1 80 ? -9.250 9.536 -8.440 1.00 97.94 80 SER A C 1
ATOM 606 O O . SER A 1 80 ? -9.826 9.249 -9.485 1.00 97.94 80 SER A O 1
ATOM 608 N N . CYS A 1 81 ? -8.711 8.592 -7.662 1.00 97.69 81 CYS A N 1
ATOM 609 C CA . CYS A 1 81 ? -8.719 7.166 -8.000 1.00 97.69 81 CYS A CA 1
ATOM 610 C C . CYS A 1 81 ? -10.133 6.559 -7.991 1.00 97.69 81 CYS A C 1
ATOM 612 O O . CYS A 1 81 ? -10.420 5.626 -8.745 1.00 97.69 81 CYS A O 1
ATOM 614 N N . ILE A 1 82 ? -11.001 7.039 -7.099 1.00 96.94 82 ILE A N 1
ATOM 615 C CA . ILE A 1 82 ? -12.371 6.545 -6.944 1.00 96.94 82 ILE A CA 1
ATOM 616 C C . ILE A 1 82 ? -13.257 7.085 -8.064 1.00 96.94 82 ILE A C 1
ATOM 618 O O . ILE A 1 82 ? -13.934 6.282 -8.705 1.00 96.94 82 ILE A O 1
ATOM 622 N N . THR A 1 83 ? -13.194 8.396 -8.301 1.00 96.56 83 THR A N 1
ATOM 623 C CA . THR A 1 83 ? -14.110 9.141 -9.184 1.00 96.56 83 THR A CA 1
ATOM 624 C C . THR A 1 83 ? -13.618 9.242 -10.630 1.00 96.56 83 THR A C 1
ATOM 626 O O . THR A 1 83 ? -14.387 9.402 -11.570 1.00 96.56 83 THR A O 1
ATOM 629 N N . GLY A 1 84 ? -12.307 9.122 -10.847 1.00 96.12 84 GLY A N 1
ATOM 630 C CA . GLY A 1 84 ? -11.680 9.250 -12.161 1.00 96.12 84 GLY A CA 1
ATOM 631 C C . GLY A 1 84 ? -11.376 10.688 -12.591 1.00 96.12 84 GLY A C 1
ATOM 632 O O . GLY A 1 84 ? -10.736 10.860 -13.635 1.00 96.12 84 GLY A O 1
ATOM 633 N N . TYR A 1 85 ? -11.753 11.704 -11.803 1.00 96.69 85 TYR A N 1
ATOM 634 C CA . TYR A 1 85 ? -11.394 13.097 -12.085 1.00 96.69 85 TYR A CA 1
ATOM 635 C C . TYR A 1 85 ? -9.873 13.309 -12.008 1.00 96.69 85 TYR A C 1
ATOM 637 O O . TYR A 1 85 ? -9.225 12.797 -11.085 1.00 96.69 85 TYR A O 1
ATOM 645 N N . PRO A 1 86 ? -9.275 14.081 -12.936 1.00 96.50 86 PRO A N 1
ATOM 646 C CA . PRO A 1 86 ? -7.852 14.395 -12.892 1.00 96.50 86 PRO A CA 1
ATOM 647 C C . PRO A 1 86 ? -7.456 15.159 -11.624 1.00 96.50 86 PRO A C 1
ATOM 649 O O . PRO A 1 86 ? -8.129 16.101 -11.211 1.00 96.50 86 PRO A O 1
ATOM 652 N N . LEU A 1 87 ? -6.300 14.820 -11.053 1.00 95.12 87 LEU A N 1
ATOM 653 C CA . LEU A 1 87 ? -5.709 15.486 -9.886 1.00 95.12 87 LEU A CA 1
ATOM 654 C C . LEU A 1 87 ? -5.535 16.998 -10.075 1.00 95.12 87 LEU A C 1
ATOM 656 O O . LEU A 1 87 ? -5.605 17.740 -9.100 1.00 95.12 87 LEU A O 1
ATOM 660 N N . SER A 1 88 ? -5.285 17.449 -11.309 1.00 94.81 88 SER A N 1
ATOM 661 C CA . SER A 1 88 ? -5.149 18.870 -11.651 1.00 94.81 88 SER A CA 1
ATOM 662 C C . SER A 1 88 ? -6.444 19.653 -11.474 1.00 94.81 88 SER A C 1
ATOM 664 O O . SER A 1 88 ? -6.388 20.836 -11.152 1.00 94.81 88 SER A O 1
ATOM 666 N N . ASP A 1 89 ? -7.588 18.997 -11.666 1.00 93.81 89 ASP A N 1
ATOM 667 C CA . ASP A 1 89 ? -8.890 19.653 -11.786 1.00 93.81 89 ASP A CA 1
ATOM 668 C C . ASP A 1 89 ? -9.875 19.242 -10.695 1.00 93.81 89 ASP A C 1
ATOM 670 O O . ASP A 1 89 ? -10.964 19.795 -10.609 1.00 93.81 89 ASP A O 1
ATOM 674 N N . ILE A 1 90 ? -9.493 18.318 -9.815 1.00 92.44 90 ILE A N 1
ATOM 675 C CA . ILE A 1 90 ? -10.367 17.754 -8.782 1.00 92.44 90 ILE A CA 1
ATOM 676 C C . ILE A 1 90 ? -11.008 18.805 -7.866 1.00 92.44 90 ILE A C 1
ATOM 678 O O . ILE A 1 90 ? -12.137 18.637 -7.418 1.00 92.44 90 ILE A O 1
ATOM 682 N N . ILE A 1 91 ? -10.322 19.930 -7.635 1.00 90.81 91 ILE A N 1
ATOM 683 C CA . ILE A 1 91 ? -10.844 21.056 -6.847 1.00 90.81 91 ILE A CA 1
ATOM 684 C C . ILE A 1 91 ? -12.064 21.688 -7.530 1.00 90.81 91 ILE A C 1
ATOM 686 O O . ILE A 1 91 ? -12.996 22.105 -6.844 1.00 90.81 91 ILE A O 1
ATOM 690 N N . ASN A 1 92 ? -12.080 21.732 -8.864 1.00 94.94 92 ASN A N 1
ATOM 691 C CA . ASN A 1 92 ? -13.181 22.297 -9.642 1.00 94.94 92 ASN A CA 1
ATOM 692 C C . ASN A 1 92 ? -14.423 21.394 -9.617 1.00 94.94 92 ASN A C 1
ATOM 694 O O . ASN A 1 92 ? -15.532 21.892 -9.770 1.00 94.94 92 ASN A O 1
ATOM 698 N N . PHE A 1 93 ? -14.244 20.093 -9.370 1.00 94.44 93 PHE A N 1
ATOM 699 C CA . PHE A 1 93 ? -15.312 19.087 -9.319 1.00 94.44 93 PHE A CA 1
ATOM 700 C C . PHE A 1 93 ? -15.656 18.654 -7.887 1.00 94.44 93 PHE A C 1
ATOM 702 O O . PHE A 1 93 ? -16.196 17.575 -7.672 1.00 94.44 93 PHE A O 1
ATOM 709 N N . LYS A 1 94 ? -15.341 19.481 -6.881 1.00 95.00 94 LYS A N 1
ATOM 710 C CA . LYS A 1 94 ? -15.461 19.125 -5.457 1.00 95.00 94 LYS A CA 1
ATOM 711 C C . LYS A 1 94 ? -16.834 18.559 -5.065 1.00 95.00 94 LYS A C 1
ATOM 713 O O . LYS A 1 94 ? -16.888 17.631 -4.265 1.00 95.00 94 LYS A O 1
ATOM 718 N N . GLU A 1 95 ? -17.920 19.144 -5.564 1.00 96.19 95 GLU A N 1
ATOM 719 C CA . GLU A 1 95 ? -19.287 18.720 -5.223 1.00 96.19 95 GLU A CA 1
ATOM 720 C C . GLU A 1 95 ? -19.621 17.353 -5.831 1.00 96.19 95 GLU A C 1
ATOM 722 O O . GLU A 1 95 ? -20.068 16.463 -5.116 1.00 96.19 95 GLU A O 1
ATOM 727 N N . GLU A 1 96 ? -19.311 17.153 -7.113 1.00 96.25 96 GLU A N 1
ATOM 728 C CA . GLU A 1 96 ? -19.492 15.875 -7.818 1.00 96.25 96 GLU A CA 1
ATOM 729 C C . GLU A 1 96 ? -18.658 14.761 -7.169 1.00 96.25 96 GLU A C 1
ATOM 731 O O . GLU A 1 96 ? -19.165 13.685 -6.855 1.00 96.25 96 GLU A O 1
ATOM 736 N N . VAL A 1 97 ? -17.392 15.065 -6.867 1.00 96.19 97 VAL A N 1
ATOM 737 C CA . VAL A 1 97 ? -16.472 14.163 -6.168 1.00 96.19 97 VAL A CA 1
ATOM 738 C C . VAL A 1 97 ? -17.020 13.770 -4.794 1.00 96.19 97 VAL A C 1
ATOM 740 O O . VAL A 1 97 ? -16.943 12.605 -4.410 1.00 96.19 97 VAL A O 1
ATOM 743 N N . TYR A 1 98 ? -17.582 14.724 -4.048 1.00 96.06 98 TYR A N 1
ATOM 744 C CA . TYR A 1 98 ? -18.156 14.456 -2.732 1.00 96.06 98 TYR A CA 1
ATOM 745 C C . TYR A 1 98 ? -19.360 13.513 -2.804 1.00 96.06 98 TYR A C 1
ATOM 747 O O . TYR A 1 98 ? -19.425 12.572 -2.012 1.00 96.06 98 TYR A O 1
ATOM 755 N N . GLU A 1 99 ? -20.284 13.734 -3.743 1.00 96.56 99 GLU A N 1
ATOM 756 C CA . GLU A 1 99 ? -21.461 12.874 -3.901 1.00 96.56 99 GLU A CA 1
ATOM 757 C C . GLU A 1 99 ? -21.066 11.440 -4.280 1.00 96.56 99 GLU A C 1
ATOM 759 O O . GLU A 1 99 ? -21.588 10.498 -3.693 1.00 96.56 99 GLU A O 1
ATOM 764 N N . GLU A 1 100 ? -20.082 11.245 -5.163 1.00 95.50 100 GLU A N 1
ATOM 765 C CA . GLU A 1 100 ? -19.600 9.897 -5.498 1.00 95.50 100 GLU A CA 1
ATOM 766 C C . GLU A 1 100 ? -18.894 9.197 -4.327 1.00 95.50 100 GLU A C 1
ATOM 768 O O . GLU A 1 100 ? -19.112 8.010 -4.077 1.00 95.50 100 GLU A O 1
ATOM 773 N N . ILE A 1 101 ? -18.037 9.911 -3.589 1.00 94.56 101 ILE A N 1
ATOM 774 C CA . ILE A 1 101 ? -17.286 9.327 -2.466 1.00 94.56 101 ILE A CA 1
ATOM 775 C C . ILE A 1 101 ? -18.212 8.972 -1.306 1.00 94.56 101 ILE A C 1
ATOM 777 O O . ILE A 1 101 ? -17.965 7.994 -0.603 1.00 94.56 101 ILE A O 1
ATOM 781 N N . LYS A 1 102 ? -19.273 9.751 -1.090 1.00 94.25 102 LYS A N 1
ATOM 782 C CA . LYS A 1 102 ? -20.241 9.522 -0.014 1.00 94.25 102 LYS A CA 1
ATOM 783 C C . LYS A 1 102 ? -20.983 8.189 -0.154 1.00 94.25 102 LYS A C 1
ATOM 785 O O . LYS A 1 102 ? -21.374 7.621 0.863 1.00 94.25 102 LYS A O 1
ATOM 790 N N . GLU A 1 103 ? -21.123 7.677 -1.374 1.00 94.75 103 GLU A N 1
ATOM 791 C CA . GLU A 1 103 ? -21.726 6.367 -1.651 1.00 94.75 103 GLU A CA 1
ATOM 792 C C . GLU A 1 103 ? -20.770 5.189 -1.373 1.00 94.75 103 GLU A C 1
ATOM 794 O O . GLU A 1 103 ? -21.183 4.029 -1.376 1.00 94.75 103 GLU A O 1
ATOM 799 N N . ILE A 1 104 ? -19.484 5.450 -1.108 1.00 96.06 104 ILE A N 1
ATOM 800 C CA . ILE A 1 104 ? -18.517 4.411 -0.744 1.00 96.06 104 ILE A CA 1
ATOM 801 C C . ILE A 1 104 ? -18.709 4.013 0.724 1.00 96.06 104 ILE A C 1
ATOM 803 O O . ILE A 1 104 ? -18.509 4.811 1.635 1.00 96.06 104 ILE A O 1
ATOM 807 N N . GLU A 1 105 ? -19.028 2.737 0.964 1.00 95.56 105 GLU A N 1
ATOM 808 C CA . GLU A 1 105 ? -19.238 2.201 2.320 1.00 95.56 105 GLU A CA 1
ATOM 809 C C . GLU A 1 105 ? -17.970 2.231 3.195 1.00 95.56 105 GLU A C 1
ATOM 811 O O . GLU A 1 105 ? -18.037 2.310 4.425 1.00 95.56 105 GLU A O 1
ATOM 816 N N . GLY A 1 106 ? -16.793 2.110 2.573 1.00 97.38 106 GLY A N 1
ATOM 817 C CA . GLY A 1 106 ? -15.511 2.092 3.268 1.00 97.38 106 GLY A CA 1
ATOM 818 C C . GLY A 1 106 ? -15.131 3.450 3.852 1.00 97.38 106 GLY A C 1
ATOM 819 O O . GLY A 1 106 ? -15.568 4.503 3.404 1.00 97.38 106 GLY A O 1
ATOM 820 N N . SER A 1 107 ? -14.247 3.439 4.850 1.00 98.00 107 SER A N 1
ATOM 821 C CA . SER A 1 107 ? -13.775 4.665 5.511 1.00 98.00 107 SER A CA 1
ATOM 822 C C . SER A 1 107 ? -12.270 4.823 5.377 1.00 98.00 107 SER A C 1
ATOM 824 O O . SER A 1 107 ? -11.510 3.891 5.632 1.00 98.00 107 SER A O 1
ATOM 826 N N . LEU A 1 108 ? -11.824 6.021 5.009 1.00 98.62 108 LEU A N 1
ATOM 827 C CA . LEU A 1 108 ? -10.410 6.343 4.871 1.00 98.62 108 LEU A CA 1
ATOM 828 C C . LEU A 1 108 ? -9.916 7.137 6.082 1.00 98.62 108 LEU A C 1
ATOM 830 O O . LEU A 1 108 ? -10.495 8.152 6.462 1.00 98.62 108 LEU A O 1
ATOM 834 N N . ILE A 1 109 ? -8.798 6.703 6.658 1.00 98.69 109 ILE A N 1
ATOM 835 C CA . ILE A 1 109 ? -8.043 7.465 7.653 1.00 98.69 109 ILE A CA 1
ATOM 836 C C . ILE A 1 109 ? -6.630 7.646 7.118 1.00 98.69 109 ILE A C 1
ATOM 838 O O . ILE A 1 109 ? -5.847 6.696 7.100 1.00 98.69 109 ILE A O 1
ATOM 842 N N . VAL A 1 110 ? -6.288 8.867 6.714 1.00 98.62 110 VAL A N 1
ATOM 843 C CA . VAL A 1 110 ? -4.911 9.215 6.357 1.00 98.62 110 VAL A CA 1
ATOM 844 C C . VAL A 1 110 ? -4.220 9.807 7.576 1.00 98.62 110 VAL A C 1
ATOM 846 O O . VAL A 1 110 ? -4.759 10.691 8.242 1.00 98.62 110 VAL A O 1
ATOM 849 N N . LYS A 1 111 ? -3.032 9.299 7.902 1.00 98.25 111 LYS A N 1
ATOM 850 C CA . LYS A 1 111 ? -2.226 9.807 9.008 1.00 98.25 111 LYS A CA 1
ATOM 851 C C . LYS A 1 111 ? -0.817 10.133 8.542 1.00 98.25 111 LYS A C 1
ATOM 853 O O . LYS A 1 111 ? -0.043 9.240 8.202 1.00 98.25 111 LYS A O 1
ATOM 858 N N . GLU A 1 112 ? -0.486 11.415 8.584 1.00 97.81 112 GLU A N 1
ATOM 859 C CA . GLU A 1 112 ? 0.852 11.909 8.284 1.00 97.81 112 GLU A CA 1
ATOM 860 C C . GLU A 1 112 ? 1.792 11.783 9.487 1.00 97.81 112 GLU A C 1
ATOM 862 O O . GLU A 1 112 ? 1.426 12.068 10.636 1.00 97.81 112 GLU A O 1
ATOM 867 N N . TYR A 1 113 ? 3.026 11.378 9.193 1.00 97.69 113 TYR A N 1
ATOM 868 C CA . TYR A 1 113 ? 4.172 11.477 10.084 1.00 97.69 113 TYR A CA 1
ATOM 869 C C . TYR A 1 113 ? 5.373 12.027 9.310 1.00 97.69 113 TYR A C 1
ATOM 871 O O . TYR A 1 113 ? 5.628 11.567 8.204 1.00 97.69 113 TYR A O 1
ATOM 879 N N . PRO A 1 114 ? 6.188 12.929 9.882 1.00 95.81 114 PRO A N 1
ATOM 880 C CA . PRO A 1 114 ? 7.439 13.325 9.245 1.00 95.81 114 PRO A CA 1
ATOM 881 C C . PRO A 1 114 ? 8.350 12.122 8.963 1.00 95.81 114 PRO A C 1
ATOM 883 O O . PRO A 1 114 ? 8.373 11.146 9.729 1.00 95.81 114 PRO A O 1
ATOM 886 N N . THR A 1 115 ? 9.151 12.201 7.903 1.00 94.31 115 THR A N 1
ATOM 887 C CA . THR A 1 115 ? 10.104 11.148 7.537 1.00 94.31 115 THR A CA 1
ATOM 888 C C . THR A 1 115 ? 10.989 10.766 8.727 1.00 94.31 115 THR A C 1
ATOM 890 O O . THR A 1 115 ? 11.514 11.630 9.427 1.00 94.31 115 THR A O 1
ATOM 893 N N . LYS A 1 116 ? 11.158 9.459 8.978 1.00 93.06 116 LYS A N 1
ATOM 894 C CA . LYS A 1 116 ? 11.957 8.916 10.095 1.00 93.06 116 LYS A CA 1
ATOM 895 C C . LYS A 1 116 ? 11.506 9.341 11.504 1.00 93.06 116 LYS A C 1
ATOM 897 O O . LYS A 1 116 ? 12.256 9.141 12.460 1.00 93.06 116 LYS A O 1
ATOM 902 N N . SER A 1 117 ? 10.281 9.847 11.670 1.00 96.00 117 SER A N 1
ATOM 903 C CA . SER A 1 117 ? 9.731 10.186 12.995 1.00 96.00 117 SER A CA 1
ATOM 904 C C . SER A 1 117 ? 8.901 9.062 13.631 1.00 96.00 117 SER A C 1
ATOM 906 O O . SER A 1 117 ? 8.906 8.915 14.853 1.00 96.00 117 SER A O 1
ATOM 908 N N . ALA A 1 118 ? 8.223 8.240 12.824 1.00 97.31 118 ALA A N 1
ATOM 909 C CA . ALA A 1 118 ? 7.361 7.156 13.293 1.00 97.31 118 ALA A CA 1
ATOM 910 C C . ALA A 1 118 ? 8.036 5.788 13.158 1.00 97.31 118 ALA A C 1
ATOM 912 O O . ALA A 1 118 ? 8.696 5.508 12.158 1.00 97.31 118 ALA A O 1
ATOM 913 N N . SER A 1 119 ? 7.841 4.927 14.155 1.00 97.94 119 SER A N 1
ATOM 914 C CA . SER A 1 119 ? 8.210 3.510 14.102 1.00 97.94 119 SER A CA 1
ATOM 915 C C . SER A 1 119 ? 6.968 2.626 13.978 1.00 97.94 119 SER A C 1
ATOM 917 O O . SER A 1 119 ? 5.830 3.095 14.075 1.00 97.94 119 SER A O 1
ATOM 919 N N . THR A 1 120 ? 7.169 1.321 13.823 1.00 97.31 120 THR A N 1
ATOM 920 C CA . THR A 1 120 ? 6.085 0.327 13.885 1.00 97.31 120 THR A CA 1
ATOM 921 C C . THR A 1 120 ? 5.349 0.359 15.232 1.00 97.31 120 THR A C 1
ATOM 923 O O . THR A 1 120 ? 4.134 0.179 15.264 1.00 97.31 120 THR A O 1
ATOM 926 N N . ASN A 1 121 ? 6.029 0.695 16.338 1.00 98.25 121 ASN A N 1
ATOM 927 C CA . ASN A 1 121 ? 5.387 0.927 17.639 1.00 98.25 121 ASN A CA 1
ATOM 928 C C . ASN A 1 121 ? 4.469 2.158 17.623 1.00 98.25 121 ASN A C 1
ATOM 930 O O . ASN A 1 121 ? 3.393 2.120 18.219 1.00 98.25 121 ASN A O 1
ATOM 934 N N . THR A 1 122 ? 4.861 3.232 16.928 1.00 98.38 122 THR A N 1
ATOM 935 C CA . THR A 1 122 ? 4.008 4.416 16.736 1.00 98.38 122 THR A CA 1
ATOM 936 C C . THR A 1 122 ? 2.734 4.046 15.977 1.00 98.38 122 THR A C 1
ATOM 938 O O . THR A 1 122 ? 1.637 4.407 16.408 1.00 98.38 122 THR A O 1
ATOM 941 N N . ILE A 1 123 ? 2.871 3.276 14.891 1.00 98.56 123 ILE A N 1
ATOM 942 C CA . ILE A 1 123 ? 1.740 2.763 14.103 1.00 98.56 123 ILE A CA 1
ATOM 943 C C . ILE A 1 123 ? 0.840 1.877 14.968 1.00 98.56 123 ILE A C 1
ATOM 945 O O . ILE A 1 123 ? -0.365 2.119 15.030 1.00 98.56 123 ILE A O 1
ATOM 949 N N . ARG A 1 124 ? 1.414 0.906 15.696 1.00 98.56 124 ARG A N 1
ATOM 950 C CA . ARG A 1 124 ? 0.674 0.029 16.619 1.00 98.56 124 ARG A CA 1
ATOM 951 C C . ARG A 1 124 ? -0.161 0.840 17.598 1.00 98.56 124 ARG A C 1
ATOM 953 O O . ARG A 1 124 ? -1.360 0.620 17.709 1.00 98.56 124 ARG A O 1
ATOM 960 N N . ALA A 1 125 ? 0.456 1.811 18.271 1.00 98.56 125 ALA A N 1
ATOM 961 C CA . ALA A 1 125 ? -0.216 2.634 19.268 1.00 98.56 125 ALA A CA 1
ATOM 962 C C . ALA A 1 125 ? -1.389 3.431 18.675 1.00 98.56 125 ALA A C 1
ATOM 964 O O . ALA A 1 125 ? -2.429 3.570 19.326 1.00 98.56 125 ALA A O 1
ATOM 965 N N . HIS A 1 126 ? -1.245 3.936 17.445 1.00 98.62 126 HIS A N 1
ATOM 966 C CA . HIS A 1 126 ? -2.330 4.615 16.742 1.00 98.62 126 HIS A CA 1
ATOM 967 C C . HIS A 1 126 ? -3.466 3.648 16.376 1.00 98.62 126 HIS A C 1
ATOM 969 O O . HIS A 1 126 ? -4.617 3.926 16.710 1.00 98.62 126 HIS A O 1
ATOM 975 N N . LEU A 1 127 ? -3.156 2.486 15.789 1.00 98.69 127 LEU A N 1
ATOM 976 C CA . LEU A 1 127 ? -4.151 1.456 15.464 1.00 98.69 127 LEU A CA 1
ATOM 977 C C . LEU A 1 127 ? -4.893 0.963 16.715 1.00 98.69 127 LEU A C 1
ATOM 979 O O . LEU A 1 127 ? -6.120 0.925 16.726 1.00 98.69 127 LEU A O 1
ATOM 983 N N . SER A 1 128 ? -4.191 0.679 17.816 1.00 98.50 128 SER A N 1
ATOM 984 C CA . SER A 1 128 ? -4.827 0.289 19.080 1.00 98.50 128 SER A CA 1
ATOM 985 C C . SER A 1 128 ? -5.747 1.384 19.628 1.00 98.50 128 SER A C 1
ATOM 987 O O . SER A 1 128 ? -6.776 1.084 20.231 1.00 98.50 128 SER A O 1
ATOM 989 N N . ARG A 1 129 ? -5.406 2.666 19.432 1.00 98.50 129 ARG A N 1
ATOM 990 C CA . ARG A 1 129 ? -6.274 3.789 19.817 1.00 98.50 129 ARG A CA 1
ATOM 991 C C . ARG A 1 129 ? -7.535 3.848 18.955 1.00 98.50 129 ARG A C 1
ATOM 993 O O . ARG A 1 129 ? -8.594 4.145 19.498 1.00 98.50 129 ARG A O 1
ATOM 1000 N N . LEU A 1 130 ? -7.436 3.564 17.656 1.00 98.44 130 LEU A N 1
ATOM 1001 C CA . LEU A 1 130 ? -8.598 3.452 16.769 1.00 98.44 130 LEU A CA 1
ATOM 1002 C C . LEU A 1 130 ? -9.520 2.311 17.212 1.00 98.44 130 LEU A C 1
ATOM 1004 O O . LEU A 1 130 ? -10.704 2.549 17.435 1.00 98.44 130 LEU A O 1
ATOM 1008 N N . VAL A 1 131 ? -8.962 1.126 17.477 1.00 98.31 131 VAL A N 1
ATOM 1009 C CA . VAL A 1 131 ? -9.725 -0.040 17.954 1.00 98.31 131 VAL A CA 1
ATOM 1010 C C . VAL A 1 131 ? -10.445 0.267 19.269 1.00 98.31 131 VAL A C 1
ATOM 1012 O O . VAL A 1 131 ? -11.633 -0.008 19.404 1.00 98.31 131 VAL A O 1
ATOM 1015 N N . LYS A 1 132 ? -9.773 0.930 20.222 1.00 98.25 132 LYS A N 1
ATOM 1016 C CA . LYS A 1 132 ? -10.397 1.384 21.482 1.00 98.25 132 LYS A CA 1
ATOM 1017 C C . LYS A 1 132 ? -11.557 2.364 21.276 1.00 98.25 132 LYS A C 1
ATOM 1019 O O . LYS A 1 132 ? -12.413 2.467 22.146 1.00 98.25 132 LYS A O 1
ATOM 1024 N N . ARG A 1 133 ? -11.586 3.086 20.153 1.00 98.00 133 ARG A N 1
ATOM 1025 C CA . ARG A 1 133 ? -12.680 3.988 19.756 1.00 98.00 133 ARG A CA 1
ATOM 1026 C C . ARG A 1 133 ? -13.756 3.285 18.917 1.00 98.00 133 ARG A C 1
ATOM 1028 O O . ARG A 1 133 ? -14.629 3.963 18.391 1.00 98.00 133 ARG A O 1
ATOM 1035 N N . GLY A 1 134 ? -13.687 1.962 18.769 1.00 97.75 134 GLY A N 1
ATOM 1036 C CA . GLY A 1 134 ? -14.617 1.176 17.955 1.00 97.75 134 GLY A CA 1
ATOM 1037 C C . GLY A 1 134 ? -14.296 1.159 16.458 1.00 97.75 134 GLY A C 1
ATOM 1038 O O . GLY A 1 134 ? -15.088 0.643 15.678 1.00 97.75 134 GLY A O 1
ATOM 1039 N N . ILE A 1 135 ? -13.145 1.698 16.044 1.00 98.06 135 ILE A N 1
ATOM 1040 C CA . ILE A 1 135 ? -12.720 1.748 14.641 1.00 98.06 135 ILE A CA 1
ATOM 1041 C C . ILE A 1 135 ? -11.720 0.617 14.395 1.00 98.06 135 ILE A C 1
ATOM 1043 O O . ILE A 1 135 ? -10.543 0.723 14.749 1.00 98.06 135 ILE A O 1
ATOM 1047 N N . ASN A 1 136 ? -12.187 -0.474 13.791 1.00 97.44 136 ASN A N 1
ATOM 1048 C CA . ASN A 1 136 ? -11.343 -1.622 13.465 1.00 97.44 136 ASN A CA 1
ATOM 1049 C C . ASN A 1 136 ? -10.749 -1.467 12.056 1.00 97.44 136 ASN A C 1
ATOM 1051 O O . ASN A 1 136 ? -11.515 -1.334 11.102 1.00 97.44 136 ASN A O 1
ATOM 1055 N N . PRO A 1 137 ? -9.414 -1.497 11.888 1.00 97.88 137 PRO A N 1
ATOM 1056 C CA . PRO A 1 137 ? -8.808 -1.420 10.565 1.00 97.88 137 PRO A CA 1
ATOM 1057 C C . PRO A 1 137 ? -9.147 -2.672 9.743 1.00 97.88 137 PRO A C 1
ATOM 1059 O O . PRO A 1 137 ? -8.937 -3.799 10.186 1.00 97.88 137 PRO A O 1
ATOM 1062 N N . GLY A 1 138 ? -9.656 -2.466 8.530 1.00 98.00 138 GLY A N 1
ATOM 1063 C CA . GLY A 1 138 ? -9.870 -3.520 7.539 1.00 98.00 138 GLY A CA 1
ATOM 1064 C C . GLY A 1 138 ? -8.703 -3.667 6.561 1.00 98.00 138 GLY A C 1
ATOM 1065 O O . GLY A 1 138 ? -8.510 -4.746 6.015 1.00 98.00 138 GLY A O 1
ATOM 1066 N N . MET A 1 139 ? -7.893 -2.620 6.389 1.00 98.62 139 MET A N 1
ATOM 1067 C CA . MET A 1 139 ? -6.617 -2.635 5.671 1.00 98.62 139 MET A CA 1
ATOM 1068 C C . MET A 1 139 ? -5.695 -1.568 6.267 1.00 98.62 139 MET A C 1
ATOM 1070 O O . MET A 1 139 ? -6.147 -0.483 6.642 1.00 98.62 139 MET A O 1
ATOM 1074 N N . VAL A 1 140 ? -4.395 -1.850 6.324 1.00 98.81 140 VAL A N 1
ATOM 1075 C CA . VAL A 1 140 ? -3.378 -0.868 6.719 1.00 98.81 140 VAL A CA 1
ATOM 1076 C C . VAL A 1 140 ? -2.389 -0.670 5.580 1.00 98.81 140 VAL A C 1
ATOM 1078 O O . VAL A 1 140 ? -1.887 -1.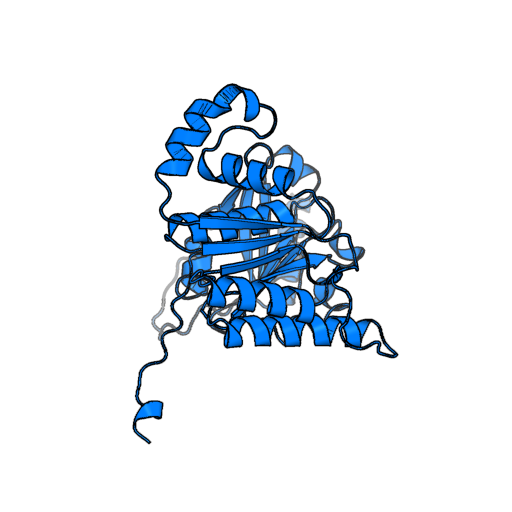631 5.006 1.00 98.81 140 VAL A O 1
ATOM 1081 N N . ILE A 1 141 ? -2.077 0.583 5.272 1.00 98.81 141 ILE A N 1
ATOM 1082 C CA . ILE A 1 141 ? -1.080 0.961 4.274 1.00 98.81 141 ILE A CA 1
ATOM 1083 C C . ILE A 1 141 ? -0.005 1.797 4.959 1.00 98.81 141 ILE A C 1
ATOM 1085 O O . ILE A 1 141 ? -0.315 2.720 5.708 1.00 98.81 141 ILE A O 1
ATOM 1089 N N . VAL A 1 142 ? 1.260 1.492 4.689 1.00 98.25 142 VAL A N 1
ATOM 1090 C CA . VAL A 1 142 ? 2.406 2.305 5.109 1.00 98.25 142 VAL A CA 1
ATOM 1091 C C . VAL A 1 142 ? 3.157 2.747 3.863 1.00 98.25 142 VAL A C 1
ATOM 1093 O O . VAL A 1 142 ? 3.712 1.894 3.169 1.00 98.25 142 VAL A O 1
ATOM 1096 N N . ASP A 1 143 ? 3.207 4.055 3.604 1.00 96.25 143 ASP A N 1
ATOM 1097 C CA . ASP A 1 143 ? 3.898 4.692 2.475 1.00 96.25 143 ASP A CA 1
ATOM 1098 C C . ASP A 1 143 ? 5.123 5.509 2.952 1.00 96.25 143 ASP A C 1
ATOM 1100 O O . ASP A 1 143 ? 5.019 6.675 3.328 1.00 96.25 143 ASP A O 1
ATOM 1104 N N . TYR A 1 144 ? 6.316 4.919 3.036 1.00 90.38 144 TYR A N 1
ATOM 1105 C CA . TYR A 1 144 ? 6.597 3.488 2.893 1.00 90.38 144 TYR A CA 1
ATOM 1106 C C . TYR A 1 144 ? 7.599 2.981 3.933 1.00 90.38 144 TYR A C 1
ATOM 1108 O O . TYR A 1 144 ? 8.276 3.772 4.592 1.00 90.38 144 TYR A O 1
ATOM 1116 N N . ALA A 1 145 ? 7.665 1.657 4.127 1.00 91.75 145 ALA A N 1
ATOM 1117 C CA . ALA A 1 145 ? 8.336 1.021 5.265 1.00 91.75 145 ALA A CA 1
ATOM 1118 C C . ALA A 1 145 ? 9.794 1.459 5.453 1.00 91.75 145 ALA A C 1
ATOM 1120 O O . ALA A 1 145 ? 10.246 1.638 6.584 1.00 91.75 145 ALA A O 1
ATOM 1121 N N . ASP A 1 146 ? 10.526 1.706 4.362 1.00 90.31 146 ASP A N 1
ATOM 1122 C CA . ASP A 1 146 ? 11.930 2.119 4.446 1.00 90.31 146 ASP A CA 1
ATOM 1123 C C . ASP A 1 146 ? 12.111 3.519 5.074 1.00 90.31 146 ASP A C 1
ATOM 1125 O O . ASP A 1 146 ? 13.225 3.866 5.479 1.00 90.31 146 ASP A O 1
ATOM 1129 N N . LEU A 1 147 ? 11.043 4.320 5.186 1.00 92.56 147 LEU A N 1
ATOM 1130 C CA . LEU A 1 147 ? 11.029 5.634 5.840 1.00 92.56 147 LEU A CA 1
ATOM 1131 C C . LEU A 1 147 ? 10.675 5.573 7.329 1.00 92.56 147 LEU A C 1
ATOM 1133 O O . LEU A 1 147 ? 10.836 6.579 8.024 1.00 92.56 147 LEU A O 1
ATOM 1137 N N . LEU A 1 148 ? 10.269 4.411 7.845 1.00 95.12 148 LEU A N 1
ATOM 1138 C CA . LEU A 1 148 ? 10.052 4.232 9.275 1.00 95.12 148 LEU A CA 1
ATOM 1139 C C . LEU A 1 148 ? 11.370 4.321 10.046 1.00 95.12 148 LEU A C 1
ATOM 1141 O O . LEU A 1 148 ? 12.455 3.980 9.558 1.00 95.12 148 LEU A O 1
ATOM 1145 N N . LYS A 1 149 ? 11.262 4.804 11.279 1.00 94.69 149 LYS A N 1
ATOM 1146 C CA . LYS A 1 149 ? 12.320 4.741 12.278 1.00 94.69 149 LYS A CA 1
ATOM 1147 C C . LYS A 1 149 ? 12.385 3.313 12.834 1.00 94.69 149 LYS A C 1
ATOM 1149 O O . LYS A 1 149 ? 11.344 2.805 13.260 1.00 94.69 149 LYS A O 1
ATOM 1154 N N . PRO A 1 150 ? 13.565 2.673 12.879 1.00 92.75 150 PRO A N 1
ATOM 1155 C CA . PRO A 1 150 ? 13.693 1.373 13.522 1.00 92.75 150 PRO A CA 1
ATOM 1156 C C . PRO A 1 150 ? 13.381 1.484 15.019 1.00 92.75 150 PRO A C 1
ATOM 1158 O O . PRO A 1 150 ? 13.706 2.485 15.664 1.00 92.75 150 PRO A O 1
ATOM 1161 N N . VAL A 1 151 ? 12.731 0.461 15.578 1.00 92.31 151 VAL A N 1
ATOM 1162 C CA . VAL A 1 151 ? 12.427 0.401 17.019 1.00 92.31 151 VAL A CA 1
ATOM 1163 C C . VAL A 1 151 ? 13.706 0.229 17.836 1.00 92.31 151 VAL A C 1
ATOM 1165 O O . VAL A 1 151 ? 13.850 0.832 18.898 1.00 92.31 151 VAL A O 1
ATOM 1168 N N . GLN A 1 152 ? 14.640 -0.571 17.325 1.00 89.94 152 GLN A N 1
ATOM 1169 C CA . GLN A 1 152 ? 15.955 -0.796 17.909 1.00 89.94 152 GLN A CA 1
ATOM 1170 C C . GLN A 1 152 ? 17.020 -0.472 16.870 1.00 89.94 152 GLN A C 1
ATOM 1172 O O . GLN A 1 152 ? 16.967 -0.984 15.754 1.00 89.94 152 GLN A O 1
ATOM 1177 N N . THR A 1 153 ? 17.997 0.347 17.249 1.00 88.75 153 THR A N 1
ATOM 1178 C CA . THR A 1 153 ? 19.175 0.590 16.416 1.00 88.75 153 THR A CA 1
ATOM 1179 C C . THR A 1 153 ? 20.004 -0.688 16.338 1.00 88.75 153 THR A C 1
ATOM 1181 O O . THR A 1 153 ? 20.296 -1.306 17.366 1.00 88.75 153 THR A O 1
ATOM 1184 N N . ARG A 1 154 ? 20.389 -1.090 15.127 1.00 85.50 154 ARG A N 1
ATOM 1185 C CA . ARG A 1 154 ? 21.252 -2.257 14.886 1.00 85.50 154 ARG A CA 1
ATOM 1186 C C . ARG A 1 154 ? 22.547 -1.815 14.215 1.00 85.50 154 ARG A C 1
ATOM 1188 O O . ARG A 1 154 ? 22.658 -0.701 13.714 1.00 85.50 154 ARG A O 1
ATOM 1195 N N . LYS A 1 155 ? 23.555 -2.691 14.225 1.00 85.75 155 LYS A N 1
ATOM 1196 C CA . LYS A 1 155 ? 24.860 -2.388 13.621 1.00 85.75 155 LYS A CA 1
ATOM 1197 C C . LYS A 1 155 ? 24.752 -2.276 12.100 1.00 85.75 155 LYS A C 1
ATOM 1199 O O . LYS A 1 155 ? 25.401 -1.426 11.498 1.00 85.75 155 LYS A O 1
ATOM 1204 N N . GLU A 1 156 ? 23.922 -3.118 11.490 1.00 84.00 156 GLU A N 1
ATOM 1205 C CA . GLU A 1 156 ? 23.697 -3.120 10.051 1.00 84.00 156 GLU A CA 1
ATOM 1206 C C . GLU A 1 156 ? 22.316 -2.558 9.703 1.00 84.00 156 GLU A C 1
ATOM 1208 O O . GLU A 1 156 ? 21.286 -3.086 10.117 1.00 84.00 156 GLU A O 1
ATOM 1213 N N . LYS A 1 157 ? 22.274 -1.545 8.830 1.00 80.94 157 LYS A N 1
ATOM 1214 C CA . LYS A 1 157 ? 21.022 -0.974 8.290 1.00 80.94 157 LYS A CA 1
ATOM 1215 C C . LYS A 1 157 ? 20.107 -2.029 7.648 1.00 80.94 157 LYS A C 1
ATOM 1217 O O . LYS A 1 157 ? 18.886 -1.895 7.633 1.00 80.94 157 LYS A O 1
ATOM 1222 N N . ARG A 1 158 ? 20.706 -3.089 7.102 1.00 81.12 158 ARG A N 1
ATOM 1223 C CA . ARG A 1 158 ? 20.018 -4.264 6.555 1.00 81.12 158 ARG A CA 1
ATOM 1224 C C . ARG A 1 158 ? 19.180 -4.990 7.617 1.00 81.12 158 ARG A C 1
ATOM 1226 O O . ARG A 1 158 ? 18.081 -5.446 7.306 1.00 81.12 158 ARG A O 1
ATOM 1233 N N . GLU A 1 159 ? 19.697 -5.124 8.834 1.00 85.06 159 GLU A N 1
ATOM 1234 C CA . GLU A 1 159 ? 18.990 -5.756 9.952 1.00 85.06 159 GLU A CA 1
ATOM 1235 C C . GLU A 1 159 ? 17.848 -4.866 10.441 1.00 85.06 159 GLU A C 1
ATOM 1237 O O . GLU A 1 159 ? 16.745 -5.362 10.644 1.00 85.06 159 GLU A O 1
ATOM 1242 N N . GLU A 1 160 ? 18.078 -3.551 10.535 1.00 87.94 160 GLU A N 1
ATOM 1243 C CA . GLU A 1 160 ? 17.041 -2.575 10.907 1.00 87.94 160 GLU A CA 1
ATOM 1244 C C . GLU A 1 160 ? 15.846 -2.606 9.948 1.00 87.94 160 GLU A C 1
ATOM 1246 O O . GLU A 1 160 ? 14.691 -2.572 10.364 1.00 87.94 160 GLU A O 1
ATOM 1251 N N . LEU A 1 161 ? 16.113 -2.683 8.642 1.00 86.62 161 LEU A N 1
ATOM 1252 C CA . LEU A 1 161 ? 15.053 -2.810 7.646 1.00 86.62 161 LEU A CA 1
ATOM 1253 C C . LEU A 1 161 ? 14.365 -4.173 7.746 1.00 86.62 161 LEU A C 1
ATOM 1255 O O . LEU A 1 161 ? 13.147 -4.225 7.659 1.00 86.62 161 LEU A O 1
ATOM 1259 N N . GLY A 1 162 ? 15.107 -5.261 7.968 1.00 88.38 162 GLY A N 1
ATOM 1260 C CA . GLY A 1 162 ? 14.517 -6.584 8.193 1.00 88.38 162 GLY A CA 1
ATOM 1261 C C . GLY A 1 162 ? 13.511 -6.581 9.347 1.00 88.38 162 GLY A C 1
ATOM 1262 O O . GLY A 1 162 ? 12.364 -6.988 9.155 1.00 88.38 162 GLY A O 1
ATOM 1263 N N . SER A 1 163 ? 13.896 -6.023 10.500 1.00 90.44 163 SER A N 1
ATOM 1264 C CA . SER A 1 163 ? 13.027 -5.981 11.681 1.00 90.44 163 SER A CA 1
ATOM 1265 C C . SER A 1 163 ? 11.760 -5.159 11.445 1.00 90.44 163 SER A C 1
ATOM 1267 O O . SER A 1 163 ? 10.687 -5.564 11.876 1.00 90.44 163 SER A O 1
ATOM 1269 N N . ILE A 1 164 ? 11.836 -4.049 10.700 1.00 93.12 164 ILE A N 1
ATOM 1270 C CA . ILE A 1 164 ? 10.647 -3.251 10.352 1.00 93.12 164 ILE A CA 1
ATOM 1271 C C . ILE A 1 164 ? 9.622 -4.094 9.574 1.00 93.12 164 ILE A C 1
ATOM 1273 O O . ILE A 1 164 ? 8.427 -4.011 9.851 1.00 93.12 164 ILE A O 1
ATOM 1277 N N . TYR A 1 165 ? 10.055 -4.920 8.616 1.00 93.81 165 TYR A N 1
ATOM 1278 C CA . TYR A 1 165 ? 9.134 -5.750 7.826 1.00 93.81 165 TYR A CA 1
ATOM 1279 C C . TYR A 1 165 ? 8.568 -6.916 8.650 1.00 93.81 165 TYR A C 1
ATOM 1281 O O . TYR A 1 165 ? 7.384 -7.229 8.518 1.00 93.81 165 TYR A O 1
ATOM 1289 N N . GLU A 1 166 ? 9.367 -7.521 9.536 1.00 93.94 166 GLU A N 1
ATOM 1290 C CA . GLU A 1 166 ? 8.893 -8.502 10.529 1.00 93.94 166 GLU A CA 1
ATOM 1291 C C . GLU A 1 166 ? 7.817 -7.905 11.439 1.00 93.94 166 GLU A C 1
ATOM 1293 O O . GLU A 1 166 ? 6.750 -8.489 11.626 1.00 93.94 166 GLU A O 1
ATOM 1298 N N . GLU A 1 167 ? 8.056 -6.701 11.946 1.00 95.62 167 GLU A N 1
ATOM 1299 C CA . GLU A 1 167 ? 7.123 -5.972 12.796 1.00 95.62 167 GLU A CA 1
ATOM 1300 C C . GLU A 1 167 ? 5.839 -5.587 12.043 1.00 95.62 167 GLU A C 1
ATOM 1302 O O . GLU A 1 167 ? 4.751 -5.724 12.598 1.00 95.62 167 GLU A O 1
ATOM 1307 N N . LEU A 1 168 ? 5.920 -5.164 10.775 1.00 96.75 168 LEU A N 1
ATOM 1308 C CA . LEU A 1 168 ? 4.739 -4.903 9.936 1.00 96.75 168 LEU A CA 1
ATOM 1309 C C . LEU A 1 168 ? 3.928 -6.179 9.666 1.00 96.75 168 LEU A C 1
ATOM 1311 O O . LEU A 1 168 ? 2.698 -6.157 9.712 1.00 96.75 168 LEU A O 1
ATOM 1315 N N . ARG A 1 169 ? 4.599 -7.311 9.438 1.00 96.19 169 ARG A N 1
ATOM 1316 C CA . ARG A 1 169 ? 3.944 -8.618 9.298 1.00 96.19 169 ARG A CA 1
ATOM 1317 C C . ARG A 1 169 ? 3.309 -9.100 10.604 1.00 96.19 169 ARG A C 1
ATOM 1319 O O . ARG A 1 169 ? 2.276 -9.776 10.581 1.00 96.19 169 ARG A O 1
ATOM 1326 N N . ALA A 1 170 ? 3.912 -8.765 11.741 1.00 96.81 170 ALA A N 1
ATOM 1327 C CA . ALA A 1 170 ? 3.317 -8.999 13.048 1.00 96.81 170 ALA A CA 1
ATOM 1328 C C . ALA A 1 170 ? 2.071 -8.121 13.240 1.00 96.81 170 ALA A C 1
ATOM 1330 O O . ALA A 1 170 ? 1.044 -8.632 13.677 1.00 96.81 170 ALA A O 1
ATOM 1331 N N . LEU A 1 171 ? 2.115 -6.848 12.825 1.00 97.75 171 LEU A N 1
ATOM 1332 C CA . LEU A 1 171 ? 0.960 -5.944 12.863 1.00 97.75 171 LEU A CA 1
ATOM 1333 C C . LEU A 1 171 ? -0.214 -6.461 12.025 1.00 97.75 171 LEU A C 1
ATOM 1335 O O . LEU A 1 171 ? -1.348 -6.408 12.496 1.00 97.75 171 LEU A O 1
ATOM 1339 N N . SER A 1 172 ? 0.031 -7.023 10.835 1.00 97.38 172 SER A N 1
ATOM 1340 C CA . SER A 1 172 ? -1.054 -7.614 10.033 1.00 97.38 172 SER A CA 1
ATOM 1341 C C . SER A 1 172 ? -1.770 -8.742 10.780 1.00 97.38 172 SER A C 1
ATOM 1343 O O . SER A 1 172 ? -2.990 -8.878 10.696 1.00 97.38 172 SER A O 1
ATOM 1345 N N . THR A 1 173 ? -1.017 -9.526 11.557 1.00 96.75 173 THR A N 1
ATOM 1346 C CA . THR A 1 173 ? -1.548 -10.627 12.374 1.00 96.75 173 THR A CA 1
ATOM 1347 C C . THR A 1 173 ? -2.275 -10.119 13.614 1.00 96.75 173 THR A C 1
ATOM 1349 O O . THR A 1 173 ? -3.357 -10.606 13.932 1.00 96.75 173 THR A O 1
ATOM 1352 N N . GLU A 1 174 ? -1.697 -9.130 14.299 1.00 97.62 174 GLU A N 1
ATOM 1353 C CA . GLU A 1 174 ? -2.249 -8.508 15.506 1.00 97.62 174 GLU A CA 1
ATOM 1354 C C . GLU A 1 174 ? -3.611 -7.861 15.229 1.00 97.62 174 GLU A C 1
ATOM 1356 O O . GLU A 1 174 ? -4.563 -8.076 15.976 1.00 97.62 174 GLU A O 1
ATOM 1361 N N . PHE A 1 175 ? -3.722 -7.125 14.121 1.00 97.44 175 PHE A N 1
ATOM 1362 C CA . PHE A 1 175 ? -4.945 -6.423 13.726 1.00 97.44 175 PHE A CA 1
ATOM 1363 C C . PHE A 1 175 ? -5.822 -7.215 12.745 1.00 97.44 175 PHE A C 1
ATOM 1365 O O . PHE A 1 175 ? -6.840 -6.698 12.294 1.00 97.44 175 PHE A O 1
ATOM 1372 N N . GLN A 1 176 ? -5.445 -8.455 12.413 1.00 96.38 176 GLN A N 1
ATOM 1373 C CA . GLN A 1 176 ? -6.183 -9.364 11.525 1.00 96.38 176 GLN A CA 1
ATOM 1374 C C . GLN A 1 176 ? -6.663 -8.717 10.213 1.00 96.38 176 GLN A C 1
ATOM 1376 O O . GLN A 1 176 ? -7.789 -8.946 9.762 1.00 96.38 176 GLN A O 1
ATOM 1381 N N . CYS A 1 177 ? -5.799 -7.922 9.583 1.00 97.44 177 CYS A N 1
ATOM 1382 C CA . CYS A 1 177 ? -6.063 -7.245 8.314 1.00 97.44 177 CYS A CA 1
ATOM 1383 C C . CYS A 1 177 ? -4.833 -7.311 7.394 1.00 97.44 177 CYS A C 1
ATOM 1385 O O . CYS A 1 177 ? -3.716 -7.503 7.882 1.00 97.44 177 CYS A O 1
ATOM 1387 N N . PRO A 1 178 ? -5.011 -7.205 6.067 1.00 98.12 178 PRO A N 1
ATOM 1388 C CA . PRO A 1 178 ? -3.893 -7.045 5.145 1.00 98.12 178 PRO A CA 1
ATOM 1389 C C . PRO A 1 178 ? -3.121 -5.755 5.429 1.00 98.12 178 PRO A C 1
ATOM 1391 O O . PRO A 1 178 ? -3.709 -4.684 5.618 1.00 98.12 178 PRO A O 1
ATOM 1394 N N . VAL A 1 179 ? -1.793 -5.866 5.409 1.00 98.69 179 VAL A N 1
ATOM 1395 C CA . VAL A 1 179 ? -0.878 -4.722 5.456 1.00 98.69 179 VAL A CA 1
ATOM 1396 C C . VAL A 1 179 ? -0.184 -4.595 4.109 1.00 98.69 179 VAL A C 1
ATOM 1398 O O . VAL A 1 179 ? 0.436 -5.544 3.634 1.00 98.69 179 VAL A O 1
ATOM 1401 N N . TRP A 1 180 ? -0.241 -3.407 3.520 1.00 98.56 180 TRP A N 1
ATOM 1402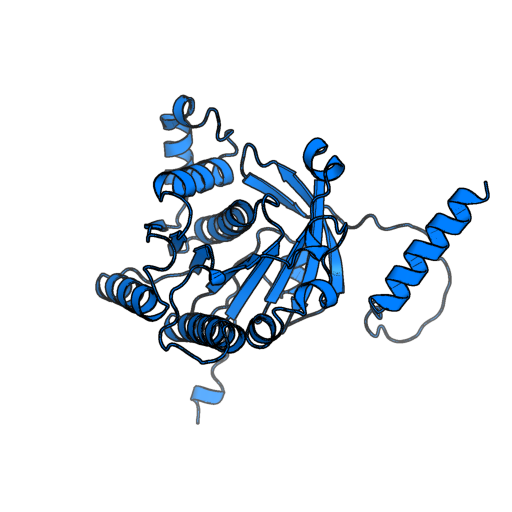 C CA . TRP A 1 180 ? 0.508 -3.055 2.323 1.00 98.56 180 TRP A CA 1
ATOM 1403 C C . TRP A 1 180 ? 1.601 -2.048 2.644 1.00 98.56 180 TRP A C 1
ATOM 1405 O O . TRP A 1 180 ? 1.419 -1.111 3.424 1.00 98.56 180 TRP A O 1
ATOM 1415 N N . THR A 1 181 ? 2.746 -2.204 1.997 1.00 97.25 181 THR A N 1
ATOM 1416 C CA . THR A 1 181 ? 3.779 -1.173 1.983 1.00 97.25 181 THR A CA 1
ATOM 1417 C C . THR A 1 181 ? 4.510 -1.155 0.651 1.00 97.25 181 THR A C 1
ATOM 1419 O O . THR A 1 181 ? 4.264 -1.989 -0.223 1.00 97.25 181 THR A O 1
ATOM 1422 N N . ALA A 1 182 ? 5.413 -0.197 0.484 1.00 93.31 182 ALA A N 1
ATOM 1423 C CA . ALA A 1 182 ? 6.293 -0.133 -0.663 1.00 93.31 182 ALA A CA 1
ATOM 1424 C C . ALA A 1 182 ? 7.773 -0.184 -0.261 1.00 93.31 182 ALA A C 1
ATOM 1426 O O . ALA A 1 182 ? 8.147 0.025 0.893 1.00 93.31 182 ALA A O 1
ATOM 1427 N N . SER A 1 183 ? 8.626 -0.455 -1.241 1.00 89.44 183 SER A N 1
ATOM 1428 C CA . SER A 1 183 ? 10.072 -0.308 -1.131 1.00 89.44 183 SER A CA 1
ATOM 1429 C C . SER A 1 183 ? 10.640 0.253 -2.427 1.00 89.44 183 SER A C 1
ATOM 1431 O O . SER A 1 183 ? 10.084 0.065 -3.514 1.00 89.44 183 SER A O 1
ATOM 1433 N N . GLN A 1 184 ? 11.757 0.964 -2.319 1.00 84.06 184 GLN A N 1
ATOM 1434 C CA . GLN A 1 184 ? 12.498 1.395 -3.498 1.00 84.06 184 GLN A CA 1
ATOM 1435 C C . GLN A 1 184 ? 13.380 0.264 -4.029 1.00 84.06 184 GLN A C 1
ATOM 1437 O O . GLN A 1 184 ? 13.951 -0.508 -3.258 1.00 84.06 184 GLN A O 1
ATOM 1442 N N . THR A 1 185 ? 13.524 0.194 -5.353 1.00 79.06 185 THR A N 1
ATOM 1443 C CA . THR A 1 185 ? 14.571 -0.623 -5.977 1.00 79.06 185 THR A CA 1
ATOM 1444 C C . THR A 1 185 ? 15.949 -0.033 -5.707 1.00 79.06 185 THR A C 1
ATOM 1446 O O . THR A 1 185 ? 16.090 1.160 -5.426 1.00 79.06 185 THR A O 1
ATOM 1449 N N . ASN A 1 186 ? 16.988 -0.840 -5.893 1.00 71.94 186 ASN A N 1
ATOM 1450 C CA . ASN A 1 186 ? 18.340 -0.313 -6.028 1.00 71.94 186 ASN A CA 1
ATOM 1451 C C . ASN A 1 186 ? 18.511 0.504 -7.327 1.00 71.94 186 ASN A C 1
ATOM 1453 O O . ASN A 1 186 ? 17.610 0.596 -8.172 1.00 71.94 186 ASN A O 1
ATOM 1457 N N . ARG A 1 187 ? 19.695 1.114 -7.487 1.00 67.56 187 ARG A N 1
ATOM 1458 C CA . ARG A 1 187 ? 20.013 1.979 -8.637 1.00 67.56 187 ARG A CA 1
ATOM 1459 C C . ARG A 1 187 ? 19.883 1.259 -9.984 1.00 67.56 187 ARG A C 1
ATOM 1461 O O . ARG A 1 187 ? 19.479 1.892 -10.954 1.00 67.56 187 ARG A O 1
ATOM 1468 N N . SER A 1 188 ? 20.169 -0.044 -10.050 1.00 65.12 188 SER A N 1
ATOM 1469 C CA . SER A 1 188 ? 20.054 -0.832 -11.287 1.00 65.12 188 SER A CA 1
ATOM 1470 C C . SER A 1 188 ? 18.604 -1.102 -11.711 1.00 65.12 188 SER A C 1
ATOM 1472 O O . SER A 1 188 ? 18.370 -1.474 -12.859 1.00 65.12 188 SER A O 1
ATOM 1474 N N . GLY A 1 189 ? 17.626 -0.863 -10.830 1.00 61.66 189 GLY A N 1
ATOM 1475 C CA . GLY A 1 189 ? 16.199 -0.935 -11.143 1.00 61.66 189 GLY A CA 1
ATOM 1476 C C . GLY A 1 189 ? 15.608 0.319 -11.803 1.00 61.66 189 GLY A C 1
ATOM 1477 O O . GLY A 1 189 ? 14.485 0.248 -12.294 1.00 61.66 189 GLY A O 1
ATOM 1478 N N . LEU A 1 190 ? 16.320 1.459 -11.856 1.00 66.06 190 LEU A N 1
ATOM 1479 C CA . LEU A 1 190 ? 15.760 2.708 -12.411 1.00 66.06 190 LEU A CA 1
ATOM 1480 C C . LEU A 1 190 ? 15.446 2.639 -13.912 1.00 66.06 190 LEU A C 1
ATOM 1482 O O . LEU A 1 190 ? 14.508 3.290 -14.363 1.00 66.06 190 LEU A O 1
ATOM 1486 N N . SER A 1 191 ? 16.236 1.884 -14.675 1.00 66.56 191 SER A N 1
ATOM 1487 C CA . SER A 1 191 ? 16.131 1.801 -16.142 1.00 66.56 191 SER A CA 1
ATOM 1488 C C . SER A 1 191 ? 15.743 0.403 -16.621 1.00 66.56 191 SER A C 1
ATOM 1490 O O . SER A 1 191 ? 15.804 0.116 -17.813 1.00 66.56 191 SER A O 1
ATOM 1492 N N . ALA A 1 192 ? 15.383 -0.482 -15.694 1.00 74.25 192 ALA A N 1
ATOM 1493 C CA . ALA A 1 192 ? 15.012 -1.846 -16.013 1.00 74.25 192 ALA A CA 1
ATOM 1494 C C . ALA A 1 192 ? 13.590 -1.894 -16.584 1.00 74.25 192 ALA A C 1
ATOM 1496 O O . ALA A 1 192 ? 12.651 -1.391 -15.966 1.00 74.25 192 ALA A O 1
ATOM 1497 N N . GLU A 1 193 ? 13.418 -2.552 -17.732 1.00 77.56 193 GLU A N 1
ATOM 1498 C CA . GLU A 1 193 ? 12.085 -2.834 -18.283 1.00 77.56 193 GLU A CA 1
ATOM 1499 C C . GLU A 1 193 ? 11.267 -3.731 -17.352 1.00 77.56 193 GLU A C 1
ATOM 1501 O O . GLU A 1 193 ? 10.055 -3.569 -17.233 1.00 77.56 193 GLU A O 1
ATOM 1506 N N . VAL A 1 194 ? 11.936 -4.663 -16.670 1.00 80.00 194 VAL A N 1
ATOM 1507 C CA . VAL A 1 194 ? 11.360 -5.561 -15.667 1.00 80.00 194 VAL A CA 1
ATOM 1508 C C . VAL A 1 194 ? 12.306 -5.606 -14.479 1.00 80.00 194 VAL A C 1
ATOM 1510 O O . VAL A 1 194 ? 13.497 -5.857 -14.648 1.00 80.00 194 VAL A O 1
ATOM 1513 N N . ILE A 1 195 ? 11.765 -5.369 -13.286 1.00 80.75 195 ILE A N 1
ATOM 1514 C CA . ILE A 1 195 ? 12.516 -5.422 -12.033 1.00 80.75 195 ILE A CA 1
ATOM 1515 C C . ILE A 1 195 ? 12.403 -6.835 -11.478 1.00 80.75 195 ILE A C 1
ATOM 1517 O O . ILE A 1 195 ? 11.369 -7.234 -10.957 1.00 80.75 195 ILE A O 1
ATOM 1521 N N . THR A 1 196 ? 13.463 -7.615 -11.623 1.00 79.25 196 THR A N 1
ATOM 1522 C CA . THR A 1 196 ? 13.482 -9.009 -11.163 1.00 79.25 196 THR A CA 1
ATOM 1523 C C . THR A 1 196 ? 13.962 -9.122 -9.716 1.00 79.25 196 THR A C 1
ATOM 1525 O O . THR A 1 196 ? 14.478 -8.166 -9.131 1.00 79.25 196 THR A O 1
ATOM 1528 N N . MET A 1 197 ? 13.850 -10.322 -9.138 1.00 71.56 197 MET A N 1
ATOM 1529 C CA . MET A 1 197 ? 14.348 -10.606 -7.785 1.00 71.56 197 MET A CA 1
ATOM 1530 C C . MET A 1 197 ? 15.843 -10.302 -7.609 1.00 71.56 197 MET A C 1
ATOM 1532 O O . MET A 1 197 ? 16.253 -9.888 -6.529 1.00 71.56 197 MET A O 1
ATOM 1536 N N . GLU A 1 198 ? 16.654 -10.415 -8.664 1.00 68.56 198 GLU A N 1
ATOM 1537 C CA . GLU A 1 198 ? 18.080 -10.057 -8.627 1.00 68.56 198 GLU A CA 1
ATOM 1538 C C . GLU A 1 198 ? 18.302 -8.553 -8.410 1.00 68.56 198 GLU A C 1
ATOM 1540 O O . GLU A 1 198 ? 19.244 -8.151 -7.738 1.00 68.56 198 GLU A O 1
ATOM 1545 N N . GLN A 1 199 ? 17.411 -7.695 -8.908 1.00 70.00 199 GLN A N 1
ATOM 1546 C CA . GLN A 1 199 ? 17.476 -6.243 -8.678 1.00 70.00 199 GLN A CA 1
ATOM 1547 C C . GLN A 1 199 ? 16.840 -5.842 -7.341 1.00 70.00 199 GLN A C 1
ATOM 1549 O O . GLN A 1 199 ? 17.128 -4.785 -6.787 1.00 70.00 199 GLN A O 1
ATOM 1554 N N . ILE A 1 200 ? 16.006 -6.717 -6.785 1.00 67.75 200 ILE A N 1
ATOM 1555 C CA . ILE A 1 200 ? 15.456 -6.608 -5.430 1.00 67.75 200 ILE A CA 1
ATOM 1556 C C . ILE A 1 200 ? 16.475 -7.116 -4.378 1.00 67.75 200 ILE A C 1
ATOM 1558 O O . ILE A 1 200 ? 16.376 -6.799 -3.194 1.00 67.75 200 ILE A O 1
ATOM 1562 N N . SER A 1 201 ? 17.497 -7.859 -4.815 1.00 55.41 201 SER A N 1
ATOM 1563 C CA . SER A 1 201 ? 18.447 -8.641 -4.013 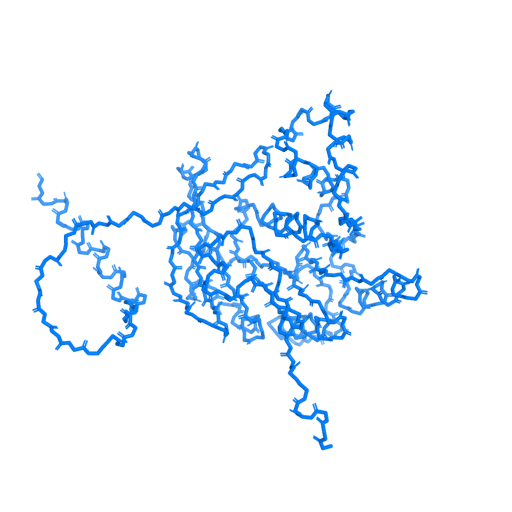1.00 55.41 201 SER A CA 1
ATOM 1564 C C . SER A 1 201 ? 19.190 -7.880 -2.910 1.00 55.41 201 SER A C 1
ATOM 1566 O O . SER A 1 201 ? 19.349 -8.403 -1.808 1.00 55.41 201 SER A O 1
ATOM 1568 N N . GLU A 1 202 ? 19.610 -6.631 -3.124 1.00 54.00 202 GLU A N 1
ATOM 1569 C CA . GLU A 1 202 ? 20.311 -5.864 -2.072 1.00 54.00 202 GLU A CA 1
ATOM 1570 C C . GLU A 1 202 ? 19.409 -5.573 -0.853 1.00 54.00 202 GLU A C 1
ATOM 1572 O O . GLU A 1 202 ? 19.879 -5.208 0.224 1.00 54.00 202 GLU A O 1
ATOM 1577 N N . ALA A 1 203 ? 18.101 -5.796 -1.010 1.00 53.56 203 ALA A N 1
ATOM 1578 C CA . ALA A 1 203 ? 17.065 -5.723 0.006 1.00 53.56 203 ALA A CA 1
ATOM 1579 C C . ALA A 1 203 ? 16.522 -7.111 0.419 1.00 53.56 203 ALA A C 1
ATOM 1581 O O . ALA A 1 203 ? 15.415 -7.199 0.948 1.00 53.56 203 ALA A O 1
ATOM 1582 N N . PHE A 1 204 ? 17.276 -8.200 0.213 1.00 58.88 204 PHE A N 1
ATOM 1583 C CA . PHE A 1 204 ? 16.826 -9.586 0.429 1.00 58.88 204 PHE A CA 1
ATOM 1584 C C . PHE A 1 204 ? 16.168 -9.844 1.797 1.00 58.88 204 PHE A C 1
ATOM 1586 O O . PHE A 1 204 ? 15.165 -10.554 1.861 1.00 58.88 204 PHE A O 1
ATOM 1593 N N . ASN A 1 205 ? 16.645 -9.216 2.880 1.00 57.62 205 ASN A N 1
ATOM 1594 C CA . ASN A 1 205 ? 16.025 -9.354 4.206 1.00 57.62 205 ASN A CA 1
ATOM 1595 C C . ASN A 1 205 ? 14.569 -8.851 4.254 1.00 57.62 205 ASN A C 1
ATOM 1597 O O . ASN A 1 205 ? 13.761 -9.405 4.991 1.00 57.62 205 ASN A O 1
ATOM 1601 N N . LYS A 1 206 ? 14.211 -7.849 3.439 1.00 60.41 206 LYS A N 1
ATOM 1602 C CA . LYS A 1 206 ? 12.846 -7.301 3.356 1.00 60.41 206 LYS A CA 1
ATOM 1603 C C . LYS A 1 206 ? 11.851 -8.305 2.758 1.00 60.41 206 LYS A C 1
ATOM 1605 O O . LYS A 1 206 ? 10.659 -8.261 3.047 1.00 60.41 206 LYS A O 1
ATOM 1610 N N . CYS A 1 207 ? 12.342 -9.215 1.913 1.00 63.09 207 CYS A N 1
ATOM 1611 C CA . CYS A 1 207 ? 11.522 -10.064 1.046 1.00 63.09 207 CYS A CA 1
ATOM 1612 C C . CYS A 1 207 ? 11.175 -11.431 1.651 1.00 63.09 207 CYS A C 1
ATOM 1614 O O . CYS A 1 207 ? 10.229 -12.083 1.201 1.00 63.09 207 CYS A O 1
ATOM 1616 N N . PHE A 1 208 ? 11.906 -11.899 2.668 1.00 69.31 208 PHE A N 1
ATOM 1617 C CA . PHE A 1 208 ? 11.624 -13.204 3.282 1.00 69.31 208 PHE A CA 1
ATOM 1618 C C . PHE A 1 208 ? 10.287 -13.223 4.022 1.00 69.31 208 PHE A C 1
ATOM 1620 O O . PHE A 1 208 ? 9.557 -14.214 3.952 1.00 69.31 208 PHE A O 1
ATOM 1627 N N . VAL A 1 209 ? 9.942 -12.107 4.657 1.00 85.62 209 VAL A N 1
ATOM 1628 C CA . VAL A 1 209 ? 8.773 -12.005 5.529 1.00 85.62 209 VAL A CA 1
ATOM 1629 C C . VAL A 1 209 ? 7.485 -11.810 4.735 1.00 85.62 209 VAL A C 1
ATOM 1631 O O . VAL A 1 209 ? 6.488 -12.470 5.024 1.00 85.62 209 VAL A O 1
ATOM 1634 N N . ALA A 1 210 ? 7.516 -10.942 3.720 1.00 92.25 210 ALA A N 1
ATOM 1635 C CA . ALA A 1 210 ? 6.343 -10.606 2.920 1.00 92.25 210 ALA A CA 1
ATOM 1636 C C . ALA A 1 210 ? 5.716 -11.847 2.267 1.00 92.25 210 ALA A C 1
ATOM 1638 O O . ALA A 1 210 ? 6.419 -12.761 1.823 1.00 92.25 210 ALA A O 1
ATOM 1639 N N . ASP A 1 211 ? 4.390 -11.880 2.221 1.00 95.00 211 ASP A N 1
ATOM 1640 C CA . ASP A 1 211 ? 3.620 -12.986 1.650 1.00 95.00 211 ASP A CA 1
ATOM 1641 C C . ASP A 1 211 ? 3.395 -12.784 0.152 1.00 95.00 211 ASP A C 1
ATOM 1643 O O . ASP A 1 211 ? 3.384 -13.750 -0.607 1.00 95.00 211 ASP A O 1
ATOM 1647 N N . PHE A 1 212 ? 3.289 -11.528 -0.280 1.00 95.56 212 PHE A N 1
ATOM 1648 C CA . PHE A 1 212 ? 3.105 -11.171 -1.677 1.00 95.56 212 PHE A CA 1
ATOM 1649 C C . PHE A 1 212 ? 3.993 -9.986 -2.048 1.00 95.56 212 PHE A C 1
ATOM 1651 O O . PHE A 1 212 ? 4.009 -8.965 -1.361 1.00 95.56 212 PHE A O 1
ATOM 1658 N N . ILE A 1 213 ? 4.762 -10.126 -3.123 1.00 93.88 213 ILE A N 1
ATOM 1659 C CA . ILE A 1 213 ? 5.663 -9.086 -3.614 1.00 93.88 213 ILE A CA 1
ATOM 1660 C C . ILE A 1 213 ? 5.457 -8.951 -5.109 1.00 93.88 213 ILE A C 1
ATOM 1662 O O . ILE A 1 213 ? 5.562 -9.930 -5.853 1.00 93.88 213 ILE A O 1
ATOM 1666 N N . PHE A 1 214 ? 5.250 -7.722 -5.557 1.00 94.38 214 PHE A N 1
ATOM 1667 C CA . PHE A 1 214 ? 5.311 -7.398 -6.969 1.00 94.38 214 PHE A CA 1
ATOM 1668 C C . PHE A 1 214 ? 6.094 -6.115 -7.193 1.00 94.38 214 PHE A C 1
ATOM 1670 O O . PHE A 1 214 ? 6.133 -5.229 -6.338 1.00 94.38 214 PHE A O 1
ATOM 1677 N N . SER A 1 215 ? 6.731 -6.018 -8.353 1.00 93.00 215 SER A N 1
ATOM 1678 C CA . SER A 1 215 ? 7.430 -4.812 -8.764 1.00 93.00 215 SER A CA 1
ATOM 1679 C C . SER A 1 215 ? 6.690 -4.078 -9.869 1.00 93.00 215 SER A C 1
ATOM 1681 O O . SER A 1 215 ? 6.095 -4.728 -10.726 1.00 93.00 215 SER A O 1
ATOM 1683 N N . VAL A 1 216 ? 6.812 -2.755 -9.904 1.00 93.06 216 VAL A N 1
ATOM 1684 C CA . VAL A 1 216 ? 6.294 -1.896 -10.972 1.00 93.06 216 VAL A CA 1
ATOM 1685 C C . VAL A 1 216 ? 7.456 -1.227 -11.695 1.00 93.06 216 VAL A C 1
ATOM 1687 O O . VAL A 1 216 ? 8.259 -0.530 -11.073 1.00 93.06 216 VAL A O 1
ATOM 1690 N N . SER A 1 217 ? 7.531 -1.400 -13.012 1.00 91.31 217 SER A N 1
ATOM 1691 C CA . SER A 1 217 ? 8.509 -0.738 -13.880 1.00 91.31 217 SER A CA 1
ATOM 1692 C C . SER A 1 217 ? 7.816 0.084 -14.965 1.00 91.31 217 SER A C 1
ATOM 1694 O O . SER A 1 217 ? 6.807 -0.329 -15.542 1.00 91.31 217 SER A O 1
ATOM 1696 N N . ARG A 1 218 ? 8.369 1.274 -15.230 1.00 90.00 218 ARG A N 1
ATOM 1697 C CA . ARG A 1 218 ? 7.963 2.168 -16.322 1.00 90.00 218 ARG A CA 1
ATOM 1698 C C . ARG A 1 218 ? 9.199 2.834 -16.911 1.00 90.00 218 ARG A C 1
ATOM 1700 O O . ARG A 1 218 ? 9.835 3.648 -16.236 1.00 90.00 218 ARG A O 1
ATOM 1707 N N . THR A 1 219 ? 9.524 2.496 -18.153 1.00 88.31 219 THR A N 1
ATOM 1708 C CA . THR A 1 219 ? 10.519 3.216 -18.955 1.00 88.31 219 THR A CA 1
ATOM 1709 C C . THR A 1 219 ? 10.037 4.635 -19.288 1.00 88.31 219 THR A C 1
ATOM 1711 O O . THR A 1 219 ? 8.907 5.018 -18.983 1.00 88.31 219 THR A O 1
ATOM 1714 N N . ILE A 1 220 ? 10.895 5.452 -19.902 1.00 86.75 220 ILE A N 1
ATOM 1715 C CA . ILE A 1 220 ? 10.505 6.797 -20.361 1.00 86.75 220 ILE A CA 1
ATOM 1716 C C . ILE A 1 220 ? 9.375 6.702 -21.397 1.00 86.75 220 ILE A C 1
ATOM 1718 O O . ILE A 1 220 ? 8.398 7.441 -21.304 1.00 86.75 220 ILE A O 1
ATOM 1722 N N . GLU A 1 221 ? 9.478 5.753 -22.326 1.00 88.38 221 GLU A N 1
ATOM 1723 C CA . GLU A 1 221 ? 8.452 5.484 -23.336 1.00 88.38 221 GLU A CA 1
ATOM 1724 C C . GLU A 1 221 ? 7.148 4.983 -22.695 1.00 88.38 221 GLU A C 1
ATOM 1726 O O . GLU A 1 221 ? 6.067 5.481 -23.007 1.00 88.38 221 GLU A O 1
ATOM 1731 N N . ASP A 1 222 ? 7.241 4.084 -21.709 1.00 90.75 222 ASP A N 1
ATOM 1732 C CA . ASP A 1 222 ? 6.075 3.621 -20.947 1.00 90.75 222 ASP A CA 1
ATOM 1733 C C . ASP A 1 222 ? 5.369 4.796 -20.236 1.00 90.75 222 ASP A C 1
ATOM 1735 O O . ASP A 1 222 ? 4.142 4.836 -20.130 1.00 90.75 222 ASP A O 1
ATOM 1739 N N . LYS A 1 223 ? 6.126 5.786 -19.742 1.00 88.06 223 LYS A N 1
ATOM 1740 C CA . LYS A 1 223 ? 5.548 6.981 -19.110 1.00 88.06 223 LYS A CA 1
ATOM 1741 C C . LYS A 1 223 ? 4.785 7.853 -20.099 1.00 88.06 223 LYS A C 1
ATOM 1743 O O . LYS A 1 223 ? 3.705 8.315 -19.752 1.00 88.06 223 LYS A O 1
ATOM 1748 N N . GLN A 1 224 ? 5.313 8.040 -21.306 1.00 89.44 224 GLN A N 1
ATOM 1749 C CA . GLN A 1 224 ? 4.659 8.827 -22.356 1.00 89.44 224 GLN A CA 1
ATOM 1750 C C . GLN A 1 224 ? 3.371 8.167 -22.861 1.00 89.44 224 GLN A C 1
ATOM 1752 O O . GLN A 1 224 ? 2.409 8.862 -23.169 1.00 89.44 224 GLN A O 1
ATOM 1757 N N . ASN A 1 225 ? 3.334 6.834 -22.886 1.00 92.88 225 ASN A N 1
ATOM 1758 C CA . ASN A 1 225 ? 2.207 6.066 -23.417 1.00 92.88 225 ASN A CA 1
ATOM 1759 C C . ASN A 1 225 ? 1.233 5.549 -22.341 1.00 92.88 225 ASN A C 1
ATOM 1761 O O . ASN A 1 225 ? 0.370 4.731 -22.653 1.00 92.88 225 ASN A O 1
ATOM 1765 N N . ASN A 1 226 ? 1.371 5.972 -21.076 1.00 94.25 226 ASN A N 1
ATOM 1766 C CA . ASN A 1 226 ? 0.603 5.441 -19.936 1.00 94.25 226 ASN A CA 1
ATOM 1767 C C . ASN A 1 226 ? 0.657 3.907 -19.811 1.00 94.25 226 ASN A C 1
ATOM 1769 O O . ASN A 1 226 ? -0.307 3.257 -19.417 1.00 94.25 226 ASN A O 1
ATOM 1773 N N . GLN A 1 227 ? 1.808 3.321 -20.123 1.00 94.06 227 GLN A N 1
ATOM 1774 C CA . GLN A 1 227 ? 2.081 1.893 -20.014 1.00 94.06 227 GLN A CA 1
ATOM 1775 C C . GLN A 1 227 ? 3.017 1.599 -18.836 1.00 94.06 227 GLN A C 1
ATOM 1777 O O . GLN A 1 227 ? 3.532 2.496 -18.156 1.00 94.06 227 GLN A O 1
ATOM 1782 N N . GLY A 1 228 ? 3.223 0.317 -18.576 1.00 93.19 228 GLY A N 1
ATOM 1783 C CA . GLY A 1 228 ? 4.173 -0.190 -17.601 1.00 93.19 228 GLY A CA 1
ATOM 1784 C C . GLY A 1 228 ? 4.082 -1.701 -17.494 1.00 93.19 228 GLY A C 1
ATOM 1785 O O . GLY A 1 228 ? 3.316 -2.354 -18.211 1.00 93.19 228 GLY A O 1
ATOM 1786 N N . ARG A 1 229 ? 4.845 -2.266 -16.562 1.00 93.81 229 ARG A N 1
ATOM 1787 C CA . ARG A 1 229 ? 4.818 -3.701 -16.275 1.00 93.81 229 ARG A CA 1
ATOM 1788 C C . ARG A 1 229 ? 4.745 -3.942 -14.773 1.00 93.81 229 ARG A C 1
ATOM 1790 O O . ARG A 1 229 ? 5.428 -3.277 -13.995 1.00 93.81 229 ARG A O 1
ATOM 1797 N N . ILE A 1 230 ? 3.928 -4.917 -14.388 1.00 95.00 230 ILE A N 1
ATOM 1798 C CA . ILE A 1 230 ? 3.951 -5.546 -13.070 1.00 95.00 230 ILE A CA 1
ATOM 1799 C C . ILE A 1 230 ? 4.657 -6.890 -13.201 1.00 95.00 230 ILE A C 1
ATOM 1801 O O . ILE A 1 230 ? 4.297 -7.697 -14.055 1.00 95.00 230 ILE A O 1
ATOM 1805 N N . PHE A 1 231 ? 5.631 -7.154 -12.337 1.00 93.75 231 PHE A N 1
ATOM 1806 C CA . PHE A 1 231 ? 6.246 -8.473 -12.202 1.00 93.75 231 PHE A CA 1
ATOM 1807 C C . PHE A 1 231 ? 5.953 -9.042 -10.818 1.00 93.75 231 PHE A C 1
ATOM 1809 O O . PHE A 1 231 ? 6.234 -8.396 -9.810 1.00 93.75 231 PHE A O 1
ATOM 1816 N N . ILE A 1 232 ? 5.383 -10.246 -10.772 1.00 94.50 232 ILE A N 1
ATOM 1817 C CA . ILE A 1 232 ? 5.092 -10.956 -9.527 1.00 94.50 232 ILE A CA 1
ATOM 1818 C C . ILE A 1 232 ? 6.375 -11.625 -9.054 1.00 94.50 232 ILE A C 1
ATOM 1820 O O . ILE A 1 232 ? 6.768 -12.682 -9.542 1.00 94.50 232 ILE A O 1
ATOM 1824 N N . ALA A 1 233 ? 7.029 -10.969 -8.108 1.00 90.69 233 ALA A N 1
ATOM 1825 C CA . ALA A 1 233 ? 8.319 -11.360 -7.572 1.00 90.69 233 ALA A CA 1
ATOM 1826 C C . ALA A 1 233 ? 8.208 -12.491 -6.541 1.00 90.69 233 ALA A C 1
ATOM 1828 O O . ALA A 1 233 ? 9.124 -13.302 -6.425 1.00 90.69 233 ALA A O 1
ATOM 1829 N N . LYS A 1 234 ? 7.101 -12.539 -5.793 1.00 91.38 234 LYS A N 1
ATOM 1830 C CA . LYS A 1 234 ? 6.823 -13.587 -4.809 1.00 91.38 234 LYS A CA 1
ATOM 1831 C C . LYS A 1 234 ? 5.327 -13.703 -4.564 1.00 91.38 234 LYS A C 1
ATOM 1833 O O . LYS A 1 234 ? 4.653 -12.691 -4.376 1.00 91.38 234 LYS A O 1
AT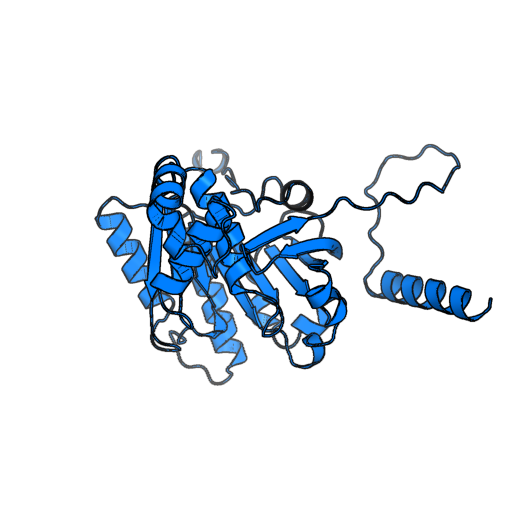OM 1838 N N . ASN A 1 235 ? 4.832 -14.928 -4.469 1.00 94.12 235 ASN A N 1
ATOM 1839 C CA . ASN A 1 235 ? 3.469 -15.214 -4.045 1.00 94.12 235 ASN A CA 1
ATOM 1840 C C . ASN A 1 235 ? 3.471 -16.458 -3.152 1.00 94.12 235 ASN A C 1
ATOM 1842 O O . ASN A 1 235 ? 3.677 -17.569 -3.623 1.00 94.12 235 ASN A O 1
ATOM 1846 N N . ARG A 1 236 ? 3.265 -16.287 -1.843 1.00 90.94 236 ARG A N 1
ATOM 1847 C CA . ARG A 1 236 ? 3.282 -17.406 -0.886 1.00 90.94 236 ARG A CA 1
ATOM 1848 C C . ARG A 1 236 ? 2.136 -18.396 -1.130 1.00 90.94 236 ARG A C 1
ATOM 1850 O O . ARG A 1 236 ? 2.269 -19.566 -0.788 1.00 90.94 236 ARG A O 1
ATOM 1857 N N . ASN A 1 237 ? 1.031 -17.930 -1.710 1.00 86.38 237 ASN A N 1
ATOM 1858 C CA . ASN A 1 237 ? -0.220 -18.683 -1.818 1.00 86.38 237 ASN A CA 1
ATOM 1859 C C . ASN A 1 237 ? -0.548 -19.122 -3.252 1.00 86.38 237 ASN A C 1
ATOM 1861 O O . ASN A 1 237 ? -1.660 -19.577 -3.510 1.00 86.38 237 ASN A O 1
ATOM 1865 N N . GLY A 1 238 ? 0.380 -18.969 -4.195 1.00 91.06 238 GLY A N 1
ATOM 1866 C CA . GLY A 1 238 ? 0.114 -19.257 -5.597 1.00 91.06 238 GLY A CA 1
ATOM 1867 C C . GLY A 1 238 ? 1.338 -19.050 -6.483 1.00 91.06 238 GLY A C 1
ATOM 1868 O O . GLY A 1 238 ? 2.446 -18.889 -5.978 1.00 91.06 238 GLY A O 1
ATOM 1869 N N . PRO A 1 239 ? 1.160 -19.065 -7.811 1.00 93.31 239 PRO A N 1
ATOM 1870 C CA . PRO A 1 239 ? 2.275 -18.930 -8.736 1.00 93.31 239 PRO A CA 1
ATOM 1871 C C . PRO A 1 239 ? 2.892 -17.522 -8.687 1.00 93.31 239 PRO A C 1
ATOM 1873 O O . PRO A 1 239 ? 2.192 -16.524 -8.482 1.00 93.31 239 PRO A O 1
ATOM 1876 N N . ASP A 1 240 ? 4.201 -17.449 -8.926 1.00 91.75 240 ASP A N 1
ATOM 1877 C CA . ASP A 1 240 ? 4.990 -16.228 -9.106 1.00 91.75 240 ASP A CA 1
ATOM 1878 C C . ASP A 1 240 ? 5.766 -16.261 -10.442 1.00 91.75 240 ASP A C 1
ATOM 1880 O O . ASP A 1 240 ? 5.492 -17.085 -11.316 1.00 91.75 240 ASP A O 1
ATOM 1884 N N . GLY A 1 241 ? 6.644 -15.282 -10.681 1.00 89.25 241 GLY A N 1
ATOM 1885 C CA . GLY A 1 241 ? 7.454 -15.193 -11.903 1.00 89.25 241 GLY A CA 1
ATOM 1886 C C . GLY A 1 241 ? 6.713 -14.651 -13.132 1.00 89.25 241 GLY A C 1
ATOM 1887 O O . GLY A 1 241 ? 7.267 -14.606 -14.229 1.00 89.25 241 GLY A O 1
ATOM 1888 N N . MET A 1 242 ? 5.461 -14.221 -12.975 1.00 91.12 242 MET A N 1
ATOM 1889 C CA . MET A 1 242 ? 4.635 -13.713 -14.071 1.00 91.12 242 MET A CA 1
ATOM 1890 C C . MET A 1 242 ? 4.830 -12.217 -14.296 1.00 91.12 242 MET A C 1
ATOM 1892 O O . MET A 1 242 ? 4.982 -11.447 -13.349 1.00 91.12 242 MET A O 1
ATOM 1896 N N . ILE A 1 243 ? 4.740 -11.808 -15.561 1.00 93.69 243 ILE A N 1
ATOM 1897 C CA . ILE A 1 243 ? 4.741 -10.405 -15.977 1.00 93.69 243 ILE A CA 1
ATOM 1898 C C . ILE A 1 243 ? 3.362 -10.064 -16.539 1.00 93.69 243 ILE A C 1
ATOM 1900 O O . ILE A 1 243 ? 2.811 -10.808 -17.356 1.00 93.69 243 ILE A O 1
ATOM 1904 N N . TYR A 1 244 ? 2.836 -8.925 -16.110 1.00 94.38 244 TYR A N 1
ATOM 1905 C CA . TYR A 1 244 ? 1.587 -8.339 -16.564 1.00 94.38 244 TYR A CA 1
ATOM 1906 C C . TYR A 1 244 ? 1.870 -6.961 -17.149 1.00 94.38 244 TYR A C 1
ATOM 1908 O O . TYR A 1 244 ? 2.520 -6.133 -16.510 1.00 94.38 244 TYR A O 1
ATOM 1916 N N . ASN A 1 245 ? 1.378 -6.706 -18.358 1.00 95.19 245 ASN A N 1
ATOM 1917 C CA . ASN A 1 245 ? 1.381 -5.351 -18.896 1.00 95.19 245 ASN A CA 1
ATOM 1918 C C . ASN A 1 245 ? 0.310 -4.549 -18.166 1.00 95.19 245 ASN A C 1
ATOM 1920 O O . ASN A 1 245 ? -0.781 -5.061 -17.915 1.00 95.19 245 ASN A O 1
ATOM 1924 N N . ILE A 1 246 ? 0.614 -3.300 -17.839 1.00 95.88 246 ILE A N 1
ATOM 1925 C CA . ILE A 1 246 ? -0.337 -2.410 -17.187 1.00 95.88 246 ILE A CA 1
ATOM 1926 C C . ILE A 1 246 ? -0.557 -1.149 -18.004 1.00 95.88 246 ILE A C 1
ATOM 1928 O O . ILE A 1 246 ? 0.357 -0.643 -18.655 1.00 95.88 246 ILE A O 1
ATOM 1932 N N . PHE A 1 247 ? -1.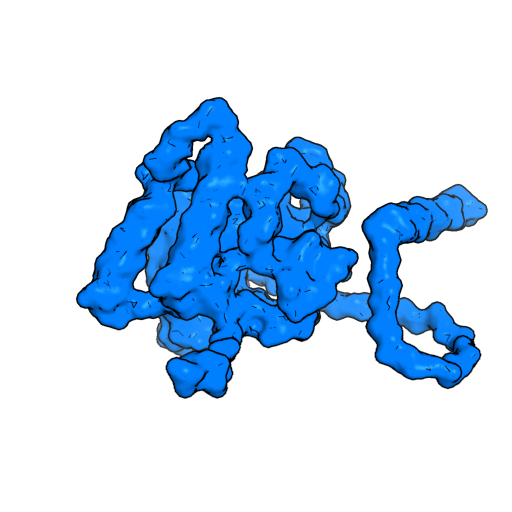775 -0.635 -17.917 1.00 96.06 247 PHE A N 1
ATOM 1933 C CA . PHE A 1 247 ? -2.075 0.758 -18.188 1.00 96.06 247 PHE A CA 1
ATOM 1934 C C . PHE A 1 247 ? -1.990 1.517 -16.862 1.00 96.06 247 PHE A C 1
ATOM 1936 O O . PHE A 1 247 ? -2.562 1.075 -15.866 1.00 96.06 247 PHE A O 1
ATOM 1943 N N . MET A 1 248 ? -1.254 2.624 -16.835 1.00 95.62 248 MET A N 1
ATOM 1944 C CA . MET A 1 248 ? -1.093 3.472 -15.658 1.00 95.62 248 MET A CA 1
ATOM 1945 C C . MET A 1 248 ? -1.176 4.937 -16.066 1.00 95.62 248 MET A C 1
ATOM 1947 O O . MET A 1 248 ? -0.196 5.515 -16.545 1.00 95.62 248 MET A O 1
ATOM 1951 N N . ASP A 1 249 ? -2.330 5.532 -15.800 1.00 95.25 249 ASP A N 1
ATOM 1952 C CA . ASP A 1 249 ? -2.550 6.963 -15.912 1.00 95.25 249 ASP A CA 1
ATOM 1953 C C . ASP A 1 249 ? -2.370 7.615 -14.538 1.00 95.25 249 ASP A C 1
ATOM 1955 O O . ASP A 1 249 ? -3.097 7.353 -13.579 1.00 95.25 249 ASP A O 1
ATOM 1959 N N . THR A 1 250 ? -1.336 8.444 -14.422 1.00 93.25 250 THR A N 1
ATOM 1960 C CA . THR A 1 250 ? -1.011 9.134 -13.170 1.00 93.25 250 THR A CA 1
ATOM 1961 C C . THR A 1 250 ? -1.837 10.395 -12.961 1.00 93.25 250 THR A C 1
ATOM 1963 O O . THR A 1 250 ? -1.808 10.933 -11.858 1.00 93.25 250 THR A O 1
ATOM 1966 N N . SER A 1 251 ? -2.544 10.878 -13.989 1.00 93.81 251 SER A N 1
ATOM 1967 C CA . SER A 1 251 ? -3.407 12.055 -13.870 1.00 93.81 251 SER A CA 1
ATOM 1968 C C . SER A 1 251 ? -4.615 11.774 -12.983 1.00 93.81 251 SER A C 1
ATOM 1970 O O . SER A 1 251 ? -5.013 12.659 -12.238 1.00 93.81 251 SER A O 1
ATOM 1972 N N . ASN A 1 252 ? -5.134 10.543 -12.996 1.00 94.06 252 ASN A N 1
ATOM 1973 C CA . ASN A 1 252 ? -6.293 10.119 -12.211 1.00 94.06 252 ASN A CA 1
ATOM 1974 C C . ASN A 1 252 ? -6.066 8.833 -11.396 1.00 94.06 252 ASN A C 1
ATOM 1976 O O . ASN A 1 252 ? -7.011 8.185 -10.955 1.00 94.06 252 ASN A O 1
ATOM 1980 N N . VAL A 1 253 ? -4.803 8.431 -11.199 1.00 95.25 253 VAL A N 1
ATOM 1981 C CA . VAL A 1 253 ? -4.440 7.246 -10.395 1.00 95.25 253 VAL A CA 1
ATOM 1982 C C . VAL A 1 253 ? -5.118 5.961 -10.923 1.00 95.25 253 VAL A C 1
ATOM 1984 O O . VAL A 1 253 ? -5.444 5.038 -10.172 1.00 95.25 253 VAL A O 1
ATOM 1987 N N . ASN A 1 254 ? -5.339 5.882 -12.236 1.00 96.25 254 ASN A N 1
ATOM 1988 C CA . ASN A 1 254 ? -6.003 4.752 -12.873 1.00 96.25 254 ASN A CA 1
ATOM 1989 C C . ASN A 1 254 ? -4.972 3.714 -13.312 1.00 96.25 254 ASN A C 1
ATOM 1991 O O . ASN A 1 254 ? -4.164 3.949 -14.215 1.00 96.25 254 ASN A O 1
ATOM 1995 N N . ILE A 1 255 ? -5.001 2.553 -12.660 1.00 97.00 255 ILE A N 1
ATOM 1996 C CA . ILE A 1 255 ? -4.064 1.459 -12.902 1.00 97.00 255 ILE A CA 1
ATOM 1997 C C . ILE A 1 255 ? -4.862 0.212 -13.255 1.00 97.00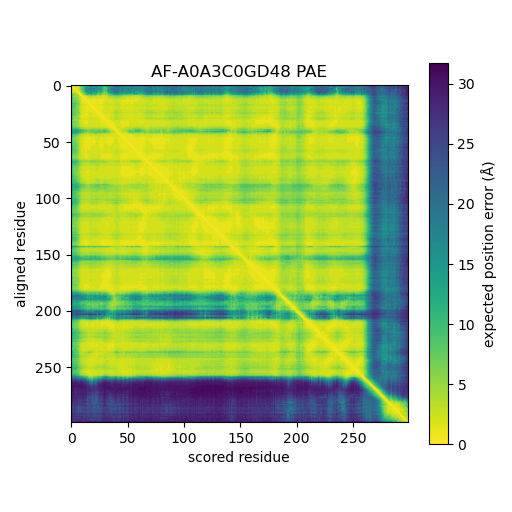 255 ILE A C 1
ATOM 1999 O O . ILE A 1 255 ? -5.658 -0.271 -12.450 1.00 97.00 255 ILE A O 1
ATOM 2003 N N . LYS A 1 256 ? -4.625 -0.331 -14.449 1.00 95.88 256 LYS A N 1
ATOM 2004 C CA . LYS A 1 256 ? -5.292 -1.537 -14.946 1.00 95.88 256 LYS A CA 1
ATOM 2005 C C . LYS A 1 256 ? -4.263 -2.557 -15.390 1.00 95.88 256 LYS A C 1
ATOM 2007 O O . LYS A 1 256 ? -3.320 -2.215 -16.101 1.00 95.88 256 LYS A O 1
ATOM 2012 N N . VAL A 1 257 ? -4.483 -3.817 -15.035 1.00 94.44 257 VAL A N 1
ATOM 2013 C CA . VAL A 1 257 ? -3.778 -4.939 -15.659 1.00 94.44 257 VAL A CA 1
ATOM 2014 C C . VAL A 1 257 ? -4.427 -5.235 -17.003 1.00 94.44 257 VAL A C 1
ATOM 2016 O O . VAL A 1 257 ? -5.638 -5.426 -17.093 1.00 94.44 257 VAL A O 1
ATOM 2019 N N . LEU A 1 258 ? -3.614 -5.222 -18.056 1.00 91.50 258 LEU A N 1
ATOM 2020 C CA . LEU A 1 258 ? -4.050 -5.533 -19.408 1.00 91.50 258 LEU A CA 1
ATOM 2021 C C . LEU A 1 258 ? -4.063 -7.056 -19.605 1.00 91.50 258 LEU A C 1
ATOM 2023 O O . LEU A 1 258 ? -3.132 -7.727 -19.146 1.00 91.50 258 LEU A O 1
ATOM 2027 N N . PRO A 1 259 ? -5.059 -7.603 -20.327 1.00 82.38 259 PRO A N 1
ATOM 2028 C CA . PRO A 1 259 ? -5.119 -9.029 -20.610 1.00 82.38 259 PRO A CA 1
ATOM 2029 C C . PRO A 1 259 ? -3.837 -9.518 -21.285 1.00 82.38 259 PRO A C 1
ATOM 2031 O O . PRO A 1 259 ? -3.273 -8.846 -22.157 1.00 82.38 259 PRO A O 1
ATOM 2034 N N . LYS A 1 260 ? -3.387 -10.724 -20.927 1.00 74.00 260 LYS A N 1
ATOM 2035 C CA . LYS A 1 260 ? -2.292 -11.377 -21.652 1.00 74.00 260 LYS A CA 1
ATOM 2036 C C . LYS A 1 260 ? -2.723 -11.593 -23.103 1.00 74.00 260 LYS A C 1
ATOM 2038 O O . LYS A 1 260 ? -3.687 -12.309 -23.363 1.00 74.00 260 LYS A O 1
ATOM 2043 N N . ILE A 1 261 ? -1.987 -11.005 -24.048 1.00 62.66 261 ILE A N 1
ATOM 2044 C CA . ILE A 1 261 ? -2.159 -11.289 -25.477 1.00 62.66 261 ILE A CA 1
ATOM 2045 C C . ILE A 1 261 ? -1.838 -12.775 -25.673 1.00 62.66 261 ILE A C 1
ATOM 2047 O O . ILE A 1 261 ? -0.672 -13.176 -25.643 1.00 62.66 261 ILE A O 1
ATOM 2051 N N . GLN A 1 262 ? -2.871 -13.608 -25.815 1.00 46.22 262 GLN A N 1
ATOM 2052 C CA . GLN A 1 262 ? -2.698 -14.998 -26.213 1.00 46.22 262 GLN A CA 1
ATOM 2053 C C . GLN A 1 262 ? -2.180 -14.994 -27.650 1.00 46.22 262 GLN A C 1
ATOM 2055 O O . GLN A 1 262 ? -2.930 -14.751 -28.593 1.00 46.22 262 GLN A O 1
ATOM 2060 N N . ASN A 1 263 ? -0.888 -15.257 -27.831 1.00 39.44 263 ASN A N 1
ATOM 2061 C CA . ASN A 1 263 ? -0.386 -15.611 -29.148 1.00 39.44 263 ASN A CA 1
ATOM 2062 C C . ASN A 1 263 ? -1.001 -16.965 -29.519 1.00 39.44 263 ASN A C 1
ATOM 2064 O O . ASN A 1 263 ? -0.561 -18.009 -29.039 1.00 39.44 263 ASN A O 1
ATOM 2068 N N . GLN A 1 264 ? -2.029 -16.946 -30.366 1.00 36.25 264 GLN A N 1
ATOM 2069 C CA . GLN A 1 264 ? -2.446 -18.121 -31.118 1.00 36.25 264 GLN A CA 1
ATOM 2070 C C . GLN A 1 264 ? -1.264 -18.559 -31.989 1.00 36.25 264 GLN A C 1
ATOM 2072 O O . GLN A 1 264 ? -0.971 -17.904 -32.983 1.00 36.25 264 GLN A O 1
ATOM 2077 N N . GLN A 1 265 ? -0.558 -19.616 -31.578 1.00 36.44 265 GLN A N 1
ATOM 2078 C CA . GLN A 1 265 ? 0.042 -20.647 -32.437 1.00 36.44 265 GLN A CA 1
ATOM 2079 C C . GLN A 1 265 ? 0.906 -21.597 -31.596 1.00 36.44 265 GLN A C 1
ATOM 2081 O O . GLN A 1 265 ? 2.078 -21.343 -31.324 1.00 36.44 265 GLN A O 1
ATOM 2086 N N . THR A 1 266 ? 0.330 -22.737 -31.223 1.00 29.02 266 THR A N 1
ATOM 2087 C CA . THR A 1 266 ? 1.011 -24.037 -31.327 1.00 29.02 266 THR A CA 1
ATOM 2088 C C . THR A 1 266 ? -0.053 -25.130 -31.327 1.00 29.02 266 THR A C 1
ATOM 2090 O O . THR A 1 266 ? -0.483 -25.637 -30.297 1.00 29.02 266 THR A O 1
ATOM 2093 N N . THR A 1 267 ? -0.534 -25.453 -32.523 1.00 31.56 267 THR A N 1
ATOM 2094 C CA . THR A 1 267 ? -1.191 -26.725 -32.816 1.00 31.56 267 THR A CA 1
ATOM 2095 C C . THR A 1 267 ? -0.159 -27.849 -32.712 1.00 31.56 267 THR A C 1
ATOM 2097 O O . THR A 1 267 ? 0.830 -27.821 -33.442 1.00 31.56 267 THR A O 1
ATOM 2100 N N . ASN A 1 268 ? -0.362 -28.806 -31.795 1.00 31.02 268 ASN A N 1
ATOM 2101 C CA . ASN A 1 268 ? -0.459 -30.252 -32.085 1.00 31.02 268 ASN A CA 1
ATOM 2102 C C . ASN A 1 268 ? -0.357 -31.132 -30.815 1.00 31.02 268 ASN A C 1
ATOM 2104 O O . ASN A 1 268 ? 0.683 -31.210 -30.172 1.00 31.02 268 ASN A O 1
ATOM 2108 N N . THR A 1 269 ? -1.479 -31.802 -30.514 1.00 33.00 269 THR A N 1
ATOM 2109 C CA . THR A 1 269 ? -1.652 -33.209 -30.077 1.00 33.00 269 THR A CA 1
ATOM 2110 C C . THR A 1 269 ? -0.586 -33.890 -29.201 1.00 33.00 269 THR A C 1
ATOM 2112 O O . THR A 1 269 ? 0.444 -34.323 -29.710 1.00 33.00 269 THR A O 1
ATOM 2115 N N . ASN A 1 270 ? -0.916 -34.183 -27.934 1.00 31.53 270 ASN A N 1
ATOM 2116 C CA . ASN A 1 270 ? -1.338 -35.524 -27.476 1.00 31.53 270 ASN A CA 1
ATOM 2117 C C . ASN A 1 270 ? -1.549 -35.575 -25.951 1.00 31.53 270 ASN A C 1
ATOM 2119 O O . ASN A 1 270 ? -0.890 -34.877 -25.187 1.00 31.53 270 ASN A O 1
ATOM 2123 N N . ASN A 1 271 ? -2.499 -36.419 -25.541 1.00 41.44 271 ASN A N 1
ATOM 2124 C CA . ASN A 1 271 ? -2.932 -36.668 -24.167 1.00 41.44 271 ASN A CA 1
ATOM 2125 C C . ASN A 1 271 ? -1.782 -36.980 -23.196 1.00 41.44 271 ASN A C 1
ATOM 2127 O O . ASN A 1 271 ? -1.174 -38.045 -23.265 1.00 41.44 271 ASN A O 1
ATOM 2131 N N . SER A 1 272 ? -1.615 -36.119 -22.196 1.00 28.58 272 SER A N 1
ATOM 2132 C CA . SER A 1 272 ? -1.095 -36.477 -20.877 1.00 28.58 272 SER A CA 1
ATOM 2133 C C . SER A 1 272 ? -1.563 -35.430 -19.868 1.00 28.58 272 SER A C 1
ATOM 2135 O O . SER A 1 272 ? -1.533 -34.238 -20.159 1.00 28.58 272 SER A O 1
ATOM 2137 N N . VAL A 1 273 ? -2.041 -35.919 -18.724 1.00 30.98 273 VAL A N 1
ATOM 2138 C CA . VAL A 1 273 ? -2.469 -35.216 -17.504 1.00 30.98 273 VAL A CA 1
ATOM 2139 C C . VAL A 1 273 ? -1.933 -33.782 -17.390 1.00 30.98 273 VAL A C 1
ATOM 2141 O O . VAL A 1 273 ? -0.726 -33.558 -17.422 1.00 30.98 273 VAL A O 1
ATOM 2144 N N . VAL A 1 274 ? -2.844 -32.818 -17.216 1.00 30.22 274 VAL A N 1
ATOM 2145 C CA . VAL A 1 274 ? -2.539 -31.390 -17.046 1.00 30.22 274 VAL A CA 1
ATOM 2146 C C . VAL A 1 274 ? -1.829 -31.169 -15.705 1.00 30.22 274 VAL A C 1
ATOM 2148 O O . VAL A 1 274 ? -2.444 -30.829 -14.700 1.00 30.22 274 VAL A O 1
ATOM 2151 N N . THR A 1 275 ? -0.516 -31.370 -15.673 1.00 29.41 275 THR A N 1
ATOM 2152 C CA . THR A 1 275 ? 0.356 -30.705 -14.703 1.00 29.41 275 THR A CA 1
ATOM 2153 C C . THR A 1 275 ? 0.646 -29.298 -15.217 1.00 29.41 275 THR A C 1
ATOM 2155 O O . THR A 1 275 ? 0.955 -29.131 -16.395 1.00 29.41 275 THR A O 1
ATOM 2158 N N . ALA A 1 276 ? 0.475 -28.314 -14.329 1.00 36.06 276 ALA A N 1
ATOM 2159 C CA . ALA A 1 276 ? 0.589 -26.866 -14.524 1.00 36.06 276 ALA A CA 1
ATOM 2160 C C . ALA A 1 276 ? 1.599 -26.416 -15.601 1.00 36.06 276 ALA A C 1
ATOM 2162 O O . ALA A 1 276 ? 2.660 -27.033 -15.731 1.00 36.06 276 ALA A O 1
ATOM 2163 N N . PRO A 1 277 ? 1.344 -25.308 -16.330 1.00 40.31 277 PRO A N 1
ATOM 2164 C CA . PRO A 1 277 ? 2.329 -24.792 -17.266 1.00 40.31 277 PRO A CA 1
ATOM 2165 C C . PRO A 1 277 ? 3.586 -24.415 -16.479 1.00 40.31 277 PRO A C 1
ATOM 2167 O O . PRO A 1 277 ? 3.570 -23.498 -15.659 1.00 40.31 277 PRO A O 1
ATOM 2170 N N . VAL A 1 278 ? 4.665 -25.164 -16.712 1.00 41.81 278 VAL A N 1
ATOM 2171 C CA . VAL A 1 278 ? 5.995 -24.878 -16.179 1.00 41.81 278 VAL A CA 1
ATOM 2172 C C . VAL A 1 278 ? 6.386 -23.497 -16.693 1.00 41.81 278 VAL A C 1
ATOM 2174 O O . VAL A 1 278 ? 6.713 -23.322 -17.868 1.00 41.81 278 VAL A O 1
ATOM 2177 N N . ALA A 1 279 ? 6.273 -22.500 -15.816 1.00 49.38 279 ALA A N 1
ATOM 2178 C CA . ALA A 1 279 ? 6.734 -21.149 -16.069 1.00 49.38 279 ALA A CA 1
ATOM 2179 C C . ALA A 1 279 ? 8.235 -21.209 -16.378 1.00 49.38 279 ALA A C 1
ATOM 2181 O O . ALA A 1 279 ? 9.011 -21.801 -15.623 1.00 49.38 279 ALA A O 1
ATOM 2182 N N . LEU A 1 280 ? 8.639 -20.639 -17.514 1.00 50.19 280 LEU A N 1
ATOM 2183 C CA . LEU A 1 280 ? 10.048 -20.522 -17.875 1.00 50.19 280 LEU A CA 1
ATOM 2184 C C . LEU A 1 280 ? 10.774 -19.790 -16.743 1.00 50.19 280 LEU A C 1
ATOM 2186 O O . LEU A 1 280 ? 10.336 -18.734 -16.290 1.00 50.19 280 LEU A O 1
ATOM 2190 N N . THR A 1 281 ? 11.891 -20.347 -16.283 1.00 53.94 281 THR A N 1
ATOM 2191 C CA . THR A 1 281 ? 12.737 -19.658 -15.300 1.00 53.94 281 THR A CA 1
ATOM 2192 C C . THR A 1 281 ? 13.194 -18.307 -15.862 1.00 53.94 281 THR A C 1
ATOM 2194 O O . THR A 1 281 ? 13.360 -18.160 -17.075 1.00 53.94 281 THR A O 1
ATOM 2197 N N . ALA A 1 282 ? 13.444 -17.317 -14.997 1.00 51.97 282 ALA A N 1
ATOM 2198 C CA . ALA A 1 282 ? 13.838 -15.964 -15.412 1.00 51.97 282 ALA A CA 1
ATOM 2199 C C . ALA A 1 282 ? 15.001 -15.958 -16.429 1.00 51.97 282 ALA A C 1
ATOM 2201 O O . ALA A 1 282 ? 14.992 -15.182 -17.383 1.00 51.97 282 ALA A O 1
ATOM 2202 N N . LYS A 1 283 ? 15.944 -16.901 -16.288 1.00 50.97 283 LYS A N 1
ATOM 2203 C CA . LYS A 1 283 ? 17.044 -17.134 -17.232 1.00 50.97 283 LYS A CA 1
ATOM 2204 C C . LYS A 1 283 ? 16.562 -17.652 -18.593 1.00 50.97 283 LYS A C 1
ATOM 2206 O O . LYS A 1 283 ? 16.901 -17.073 -19.619 1.00 50.97 283 LYS A O 1
ATOM 2211 N N . GLN A 1 284 ? 15.716 -18.683 -18.611 1.00 53.75 284 GLN A N 1
ATOM 2212 C CA . GLN A 1 284 ? 15.144 -19.235 -19.847 1.00 53.75 284 GLN A CA 1
ATOM 2213 C C . GLN A 1 284 ? 14.280 -18.208 -20.593 1.00 53.75 284 GLN A C 1
ATOM 2215 O O . GLN A 1 284 ? 14.250 -18.195 -21.823 1.00 53.75 284 GLN A O 1
ATOM 2220 N N . GLN A 1 285 ? 13.614 -17.311 -19.867 1.00 57.03 285 GLN A N 1
ATOM 2221 C CA . GLN A 1 285 ? 12.795 -16.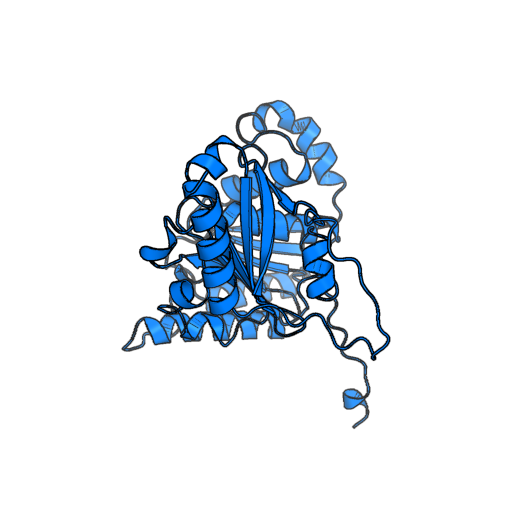257 -20.457 1.00 57.03 285 GLN A CA 1
ATOM 2222 C C . GLN A 1 285 ? 13.636 -15.072 -20.959 1.00 57.03 285 GLN A C 1
ATOM 2224 O O . GLN A 1 285 ? 13.331 -14.514 -22.014 1.00 57.03 285 GLN A O 1
ATOM 2229 N N . GLN A 1 286 ? 14.738 -14.736 -20.279 1.00 56.56 286 GLN A N 1
ATOM 2230 C CA . GLN A 1 286 ? 15.722 -13.764 -20.765 1.00 56.56 286 GLN A CA 1
ATOM 2231 C C . GLN A 1 286 ? 16.421 -14.261 -22.040 1.00 56.56 286 GLN A C 1
ATOM 2233 O O . GLN A 1 286 ? 16.599 -13.491 -22.987 1.00 56.56 286 GLN A O 1
ATOM 2238 N N . ASP A 1 287 ? 16.761 -15.548 -22.097 1.00 65.56 287 ASP A N 1
ATOM 2239 C CA . ASP A 1 287 ? 17.352 -16.178 -23.279 1.00 65.56 287 ASP A CA 1
ATOM 2240 C C . ASP A 1 287 ? 16.344 -16.253 -24.437 1.00 65.56 287 ASP A C 1
ATOM 2242 O O . ASP A 1 287 ? 16.694 -15.963 -25.583 1.00 65.56 287 ASP A O 1
ATOM 2246 N N . TYR A 1 288 ? 15.068 -16.525 -24.142 1.00 68.19 288 TYR A N 1
ATOM 2247 C CA . TYR A 1 288 ? 13.985 -16.472 -25.127 1.00 68.19 288 TYR A CA 1
ATOM 2248 C C . TYR A 1 288 ? 13.792 -15.064 -25.712 1.00 68.19 288 TYR A C 1
ATOM 2250 O O . TYR A 1 288 ? 13.701 -14.903 -26.933 1.00 68.19 288 TYR A O 1
ATOM 2258 N N . LEU A 1 289 ? 13.775 -14.030 -24.864 1.00 64.12 289 LEU A N 1
ATOM 2259 C CA . LEU A 1 289 ? 13.677 -12.637 -25.304 1.00 64.12 289 LEU A CA 1
ATOM 2260 C C . LEU A 1 289 ? 14.888 -12.254 -26.164 1.00 64.12 289 LEU A C 1
ATOM 2262 O O . LEU A 1 289 ? 14.703 -11.763 -27.278 1.00 64.12 289 LEU A O 1
ATOM 2266 N N . LYS A 1 290 ? 16.116 -12.563 -25.724 1.00 67.81 290 LYS A N 1
ATOM 2267 C CA . LYS A 1 290 ? 17.337 -12.330 -26.516 1.00 67.81 290 LYS A CA 1
ATOM 2268 C C . LYS A 1 290 ? 17.253 -13.001 -27.890 1.00 67.81 290 LYS A C 1
ATOM 2270 O O . LYS A 1 290 ? 17.461 -12.331 -28.901 1.00 67.81 290 LYS A O 1
ATOM 2275 N N . ALA A 1 291 ? 16.870 -14.278 -27.945 1.00 66.12 291 ALA A N 1
ATOM 2276 C CA . ALA A 1 291 ? 16.758 -15.037 -29.191 1.00 66.12 291 ALA A CA 1
ATOM 2277 C C . ALA A 1 291 ? 15.699 -14.467 -30.155 1.00 66.12 291 ALA A C 1
ATOM 2279 O O . ALA A 1 291 ? 15.925 -14.415 -31.369 1.00 66.12 291 ALA A O 1
ATOM 2280 N N . LYS A 1 292 ? 14.559 -13.994 -29.631 1.00 58.44 292 LYS A N 1
ATOM 2281 C CA . LYS A 1 292 ? 13.496 -13.360 -30.425 1.00 58.44 292 LYS A CA 1
ATOM 2282 C C . LYS A 1 292 ? 13.993 -12.088 -31.121 1.00 58.44 292 LYS A C 1
ATOM 2284 O O . LYS A 1 292 ? 13.763 -11.921 -32.318 1.00 58.44 292 LYS A O 1
ATOM 2289 N N . TYR A 1 293 ? 14.731 -11.231 -30.415 1.00 55.84 293 TYR A N 1
ATOM 2290 C CA . TYR A 1 293 ? 15.248 -9.979 -30.981 1.00 55.84 293 TYR A CA 1
ATOM 2291 C C . TYR A 1 293 ? 16.466 -10.172 -31.898 1.00 55.84 293 TYR A C 1
ATOM 2293 O O . TYR A 1 293 ? 16.644 -9.402 -32.841 1.00 55.84 293 TYR A O 1
ATOM 2301 N N . THR A 1 294 ? 17.270 -11.228 -31.713 1.00 60.72 294 THR A N 1
ATOM 2302 C CA . THR A 1 294 ? 18.343 -11.570 -32.669 1.00 60.72 294 THR A CA 1
ATOM 2303 C C . THR A 1 294 ? 17.788 -11.981 -34.037 1.00 60.72 294 THR A C 1
ATOM 2305 O O . THR A 1 294 ? 18.380 -11.649 -35.062 1.00 60.72 294 THR A O 1
ATOM 2308 N N . LYS A 1 295 ? 16.631 -12.658 -34.080 1.00 51.16 295 LYS A N 1
ATOM 2309 C CA . LYS A 1 295 ? 15.952 -12.998 -35.343 1.00 51.16 295 LYS A CA 1
ATOM 2310 C C . LYS A 1 295 ? 15.368 -11.777 -36.059 1.00 51.16 295 LYS A C 1
ATOM 2312 O O . LYS A 1 295 ? 15.364 -11.757 -37.283 1.00 51.16 295 LYS A O 1
ATOM 2317 N N . LEU A 1 296 ? 14.925 -10.762 -35.316 1.00 49.16 296 LEU A N 1
ATOM 2318 C CA . LEU A 1 296 ? 14.408 -9.505 -35.874 1.00 49.16 296 LEU A CA 1
ATOM 2319 C C . LEU A 1 296 ? 15.503 -8.599 -36.459 1.00 49.16 296 LEU A C 1
ATOM 2321 O O . LEU A 1 296 ? 15.220 -7.870 -37.394 1.00 49.16 296 LEU A O 1
ATOM 2325 N N . LYS A 1 297 ? 16.747 -8.678 -35.966 1.00 49.75 297 LYS A N 1
ATOM 2326 C CA . LYS A 1 297 ? 17.901 -7.939 -36.523 1.00 49.75 297 LYS A CA 1
ATOM 2327 C C . LYS A 1 297 ? 18.546 -8.591 -37.758 1.00 49.75 297 LYS A C 1
ATOM 2329 O O . LYS A 1 297 ? 19.505 -8.048 -38.294 1.00 49.75 297 LYS A O 1
ATOM 2334 N N . ARG A 1 298 ? 18.087 -9.781 -38.162 1.00 46.50 298 ARG A N 1
ATOM 2335 C CA . ARG A 1 298 ? 18.604 -10.545 -39.317 1.00 46.50 298 ARG A CA 1
ATOM 2336 C C . ARG A 1 298 ? 17.657 -10.543 -40.530 1.00 46.50 298 ARG A C 1
ATOM 2338 O O . ARG A 1 298 ? 17.910 -11.280 -41.479 1.00 46.50 298 ARG A O 1
ATOM 2345 N N . LYS A 1 299 ? 16.591 -9.745 -40.492 1.00 39.69 299 LYS A N 1
ATOM 2346 C CA . LYS A 1 299 ? 15.768 -9.365 -41.647 1.00 39.69 299 LYS A CA 1
ATOM 2347 C C . LYS A 1 299 ? 15.955 -7.879 -41.905 1.00 39.69 299 LYS A C 1
ATOM 2349 O O . LYS A 1 299 ? 15.819 -7.504 -43.084 1.00 39.69 299 LYS A O 1
#

Nearest PDB structures (foldseek):
  7v3x-assembly3_M  TM=7.394E-01  e=9.933E-12  Synechococcus elongatus PCC 7942 = FACHB-805
  7dy2-assembly1_F  TM=7.583E-01  e=3.195E-11  Synechococcus elongatus PCC 7942 = FACHB-805
  8wv8-assembly1_A  TM=7.428E-01  e=6.682E-11  Synechococcus elongatus PCC 7942 = FACHB-805
  7dxq-assembly1_E  TM=7.526E-01  e=1.580E-10  Synechococcus elongatus PCC 7942 = FACHB-805
  7dyi-assembly1_A  TM=7.298E-01  e=1.398E-10  Synechococcus elongatus PCC 7942 = FACHB-805

Secondary structure (DSSP, 8-state):
-GGGGS-----PBP-S-HHHHHHTTSSBPTT-EEEEEE-TTS-HHHHHHHHHHHHHHTT-EEEEEESSS-HHHHHHHHHHHHH---TTTTTTTHHHHHHHHHT--SEEEEEE--TTT--HHHHHHHHHHHHHTT---SEEEEETGGGSPPSS--SSHHHHHHHHHHHHHHHHHHTTS-EEEEEE--GGGTT-SS--HHHHGGGHHHHHH-SEEEEEE--HHHHHTTEEEEEEEEETTS----EEEEEEETTTTEEEEPPP------------------PPPHHHHHHHHHHHHHHHTT-

Radius of gyration: 20.39 Å; Cα contacts (8 Å, |Δi|>4): 553; chains: 1; bounding box: 47×59×63 Å

Foldseek 3Di:
DVVVVPDDDQPAQALQAVVVCVQQVRHHGQLAEEEEEEAPPLCQLLSLLSSQLSCQQVLFAEEEEAADDDQVLSVLLNLLQQQVAFSVCCVVCVVVSVVSSVPRNYHYHYHYDYFQPAALVNVVVVQVVCVVVVRQGQEYEYAAQLRYHQPDDDPDSLVSSLVRLVSQSVVSNVSRHYYYHYDYWPPVRQADLACEVVRVVVNVSNPPRGQWYKYWDAHPVCVVVQKTKIAGHHHNRGDGRDIFIWRADPRRSDIYTDDDPPPPDDDDDDDDDDDDDPDQDPVRVVVVVVVVVVVVVVD

pLDDT: mean 85.34, std 18.18, range [28.58, 98.88]

Solvent-accessible surface area (backbone atoms only — not comparable to full-atom values): 16224 Å² total; per-residue (Å²): 120,70,76,78,73,54,84,84,75,49,72,43,42,49,57,78,30,69,77,58,16,63,44,40,75,40,24,52,24,37,44,26,23,38,39,41,33,23,29,89,92,48,50,57,68,46,54,53,38,42,37,42,47,36,36,21,72,71,49,19,30,29,39,36,36,29,33,82,55,58,40,66,62,52,50,50,45,37,53,13,43,73,70,55,43,39,65,92,49,40,79,82,40,46,68,63,50,46,59,60,54,68,72,40,75,22,43,83,45,68,43,62,42,62,64,55,69,40,27,68,67,53,52,48,56,51,52,53,52,35,42,76,71,74,44,65,57,47,28,40,36,36,47,36,59,83,44,45,27,59,90,57,92,58,96,45,70,64,56,29,50,24,51,52,41,49,50,49,38,47,46,9,49,76,59,58,12,26,25,38,32,38,44,72,42,47,82,80,29,62,81,27,72,65,55,48,63,79,47,45,42,94,47,48,60,50,57,72,68,42,39,32,30,35,23,41,22,47,46,75,67,25,58,78,67,30,32,33,32,40,29,32,65,37,37,76,80,38,75,54,78,47,77,40,48,27,40,42,42,79,55,22,38,46,72,43,71,48,79,81,82,77,77,89,79,80,91,79,90,80,96,69,82,91,68,73,86,79,74,68,50,73,66,60,45,51,51,48,52,52,54,56,54,56,57,62,76,73,113

Sequence (299 aa):
FEERFKPKFRNPLTTGWGDIDNITGGGLGKSELGVVIAPTGAAKSMVLVHLGSQGLKEGKTVVHYTLELQDTVIATRYDSCITGYPLSDIINFKEEVYEEIKEIEGSLIVKEYPTKSASTNTIRAHLSRLVKRGINPGMVIVDYADLLKPVQTRKEKREELGSIYEELRALSTEFQCPVWTASQTNRSGLSAEVITMEQISEAFNKCFVADFIFSVSRTIEDKQNNQGRIFIAKNRNGPDGMIYNIFMDTSNVNIKVLPKIQNQQTTNTNNSVVTAPVALTAKQQQDYLKAKYTKLKRK

Mean predicted aligned error: 9.03 Å